Protein 4NGU (pdb70)

Sequence (301 aa):
AAATVKSYNGPPSLEDNAVHAFATTFKELVEKESGGGIVIDLYPNSQLGNEQQREQVTGPINVASFGGETVFPEFATNVPFFESYAAAHEFFDNSSFDKAGKELRSRTGIELLAVVEEGGFIAFTSKKPVRSPADFKGKFRADASQVAYEAFGASGTPIPWTEVYLALKTGVADGQNPPTYIIIGSLYEVQDHLTLANVQYSDQFLLINGELLDSLPDSQRQVIRKAAHEANVKTRQFVESQVDERVKFLASKGTVYTPTAEELAQFKELGSPSYIKWLSGQIDTAWIDHAEDARKANEAV

Foldseek 3Di:
DDAEAEEEEFDCDCQQWLVNLLLVLLQVLLCVQVVNNYGYDYYYHCNQHFLCRVVDLVDFKYWHACLVCPQQVLCLLWFWDLPDPQLNCCLFPPAVLCVSQVVSCVRPQKGWQGWAQTAAQWKKWFQDDDFALCVLADFEEDPPLRQLSVLSRHGYDHDTLSCPLVCLQVVVGGMYTGLSSCVRVVVLVRTAEIEPLSTTGDTITIMGRNVNLVPDDPSSNVSSNVSSVVSRVVSSCVHPVCRVVSVVVSVVSHYYHYHDPVRSVNCNVSRRVSSLVVSVVPDPCVSNVSSVSSVVSSVVD

Organism: Oleidesulfovibrio alaskensis (strain ATCC BAA-1058 / DSM 17464 / G20) (NCBI:txid207559)

CATH classification: 3.40.190.170

Solvent-accessible surface area: 12867 Å² total

Secondary structure (DSSP, 8-state):
----B---SS---TTT-HHHHHHHHHHHHHHHHTTTS--B----TTTT--TTT--------EEE-TT---S----TT------SHHHHHHHHHH----HHHHHHHHHHSEEEEEEEE-SSS--EEESS---SGGGG---EE--HHHH--GGGT--EE---GGGHHHHHHSSS-SB---HHHHHHTTGGGT--EEE----S--EEEEEEEHHHHHHS-HHHHHHHHHHHHHHHHHHHHHHHTTHHHHHHHHHHT--EE---HHHHHHHHHHHHHHHHHHHTTTS-HHHHHH--HHHHHHHH-

B-factor: mean 15.89, std 6.83, range [6.15, 82.81]

Nearest PDB structures (foldseek):
  4ngu-assembly1_A  TM=9.975E-01  e=3.757E-53  Oleidesulfovibrio alaskensis G20
  4n8g-assembly1_A  TM=9.740E-01  e=5.553E-37  Chromohalobacter israelensis DSM 3043
  6wgm-assembly1_A  TM=8.366E-01  e=2.713E-17  uncultured bacterium
  2pfz-assembly1_A  TM=8.476E-01  e=1.066E-16  Bordetella pertussis Tohama I
  4n4u-assembly2_B  TM=7.863E-01  e=4.428E-16  Bordetella bronchiseptica RB50

Structure (mmCIF, N/CA/C/O backbone):
data_4NGU
#
_entry.id   4NGU
#
_cell.length_a   91.607
_cell.length_b   91.607
_cell.length_c   129.027
_cell.angle_alpha   90.000
_cell.angle_beta   90.000
_cell.angle_gamma   90.000
#
_symmetry.space_group_name_H-M   'P 41 21 2'
#
loop_
_entity.id
_entity.type
_entity.pdbx_description
1 polymer 'TRAP dicarboxylate transporter, DctP subunit'
2 non-polymer 'CHLORIDE ION'
3 non-polymer D-ALANINE
4 non-polymer 'SULFATE ION'
5 water water
#
loop_
_atom_site.group_PDB
_atom_site.id
_atom_site.type_symbol
_atom_site.label_atom_id
_atom_site.label_alt_id
_atom_site.label_comp_id
_atom_site.la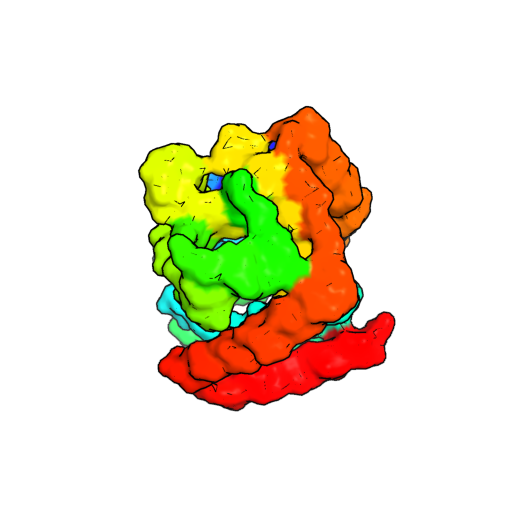bel_asym_id
_atom_site.label_entity_id
_atom_site.label_seq_id
_atom_site.pdbx_PDB_ins_code
_atom_site.Cartn_x
_atom_site.Cartn_y
_atom_site.Cartn_z
_atom_site.occupancy
_atom_site.B_iso_or_equiv
_atom_site.auth_seq_id
_atom_site.auth_comp_id
_atom_site.auth_asym_id
_atom_site.auth_atom_id
_atom_site.pdbx_PDB_model_num
ATOM 9 N N . ALA A 1 3 ? 18.238 80.627 63.629 1.00 27.75 30 ALA A N 1
ATOM 10 C CA . ALA A 1 3 ? 19.409 81.189 62.958 1.00 25.87 30 ALA A CA 1
ATOM 11 C C . ALA A 1 3 ? 19.486 80.803 61.487 1.00 29.15 30 ALA A C 1
ATOM 12 O O . ALA A 1 3 ? 19.186 79.661 61.126 1.00 27.66 30 ALA A O 1
ATOM 14 N N . ALA A 1 4 ? 19.890 81.751 60.642 1.00 26.41 31 ALA A N 1
ATOM 15 C CA . ALA A 1 4 ? 19.958 81.499 59.206 1.00 26.03 31 ALA A CA 1
ATOM 16 C C . ALA A 1 4 ? 21.040 80.471 58.869 1.00 29.22 31 ALA A C 1
ATOM 17 O O . ALA A 1 4 ? 21.999 80.275 59.626 1.00 28.03 31 ALA A O 1
ATOM 19 N N . ALA A 1 5 ? 20.867 79.801 57.737 1.00 29.35 32 ALA A N 1
ATOM 20 C CA . ALA A 1 5 ? 21.892 78.897 57.235 1.00 28.51 32 ALA A CA 1
ATOM 21 C C . ALA A 1 5 ? 23.114 79.697 56.784 1.00 25.92 32 ALA A C 1
ATOM 22 O O . ALA A 1 5 ? 23.004 80.842 56.331 1.00 26.31 32 ALA A O 1
ATOM 32 N N . THR A 1 7 ? 25.639 80.818 54.367 1.00 20.18 34 THR A N 1
ATOM 33 C CA . THR A 1 7 ? 25.912 80.922 52.943 1.00 18.33 34 THR A CA 1
ATOM 34 C C . THR A 1 7 ? 27.355 81.348 52.696 1.00 19.24 34 THR A C 1
ATOM 35 O O . THR A 1 7 ? 27.798 82.401 53.151 1.00 20.07 34 THR A O 1
ATOM 39 N N . VAL A 1 8 ? 28.079 80.529 51.945 1.00 19.51 35 VAL A N 1
ATOM 40 C CA . VAL A 1 8 ? 29.485 80.764 51.691 1.00 15.10 35 VAL A CA 1
ATOM 41 C C . VAL A 1 8 ? 29.762 80.822 50.206 1.00 14.82 35 VAL A C 1
ATOM 42 O O . VAL A 1 8 ? 29.539 79.846 49.503 1.00 14.91 35 VAL A O 1
ATOM 46 N N . LYS A 1 9 ? 30.272 81.958 49.738 1.00 15.38 36 LYS A N 1
ATOM 47 C CA . LYS A 1 9 ? 30.638 82.132 48.334 1.00 15.61 36 LYS A CA 1
ATOM 48 C C . LYS A 1 9 ? 31.893 81.325 47.921 1.00 17.05 36 LYS A C 1
ATOM 49 O O . LYS A 1 9 ? 32.857 81.205 48.689 1.00 15.64 36 LYS A O 1
ATOM 63 N N . SER A 1 11 ? 34.630 80.760 44.637 1.00 14.47 38 SER A N 1
ATOM 64 C CA . SER A 1 11 ? 35.164 81.381 43.434 1.00 11.54 38 SER A CA 1
ATOM 65 C C . SER A 1 11 ? 36.134 80.436 42.749 1.00 10.97 38 SER A C 1
ATOM 66 O O . SER A 1 11 ? 36.933 79.774 43.419 1.00 9.89 38 SER A O 1
ATOM 69 N N . TYR A 1 12 ? 36.083 80.366 41.423 1.00 10.00 39 TYR A N 1
ATOM 70 C CA . TYR A 1 12 ? 37.015 79.512 40.687 1.00 9.58 39 TYR A CA 1
ATOM 71 C C . TYR A 1 12 ? 37.007 79.849 39.200 1.00 10.71 39 TYR A C 1
ATOM 72 O O . TYR A 1 12 ? 36.113 80.543 38.720 1.00 9.54 39 TYR A O 1
ATOM 81 N N . ASN A 1 13 ? 38.006 79.351 38.478 1.00 9.12 40 ASN A N 1
ATOM 82 C CA . ASN A 1 13 ? 38.142 79.670 37.067 1.00 8.88 40 ASN A CA 1
ATOM 83 C C . ASN A 1 13 ? 37.351 78.788 36.092 1.00 9.87 40 ASN A C 1
ATOM 84 O O . ASN A 1 13 ? 37.042 77.630 36.391 1.00 10.24 40 ASN A O 1
ATOM 89 N N . GLY A 1 14 ? 37.008 79.367 34.940 1.00 9.97 41 GLY A N 1
ATOM 90 C CA . GLY A 1 14 ? 36.413 78.636 33.841 1.00 9.93 41 GLY A CA 1
ATOM 91 C C . GLY A 1 14 ? 34.905 78.535 33.882 1.00 10.77 41 GLY A C 1
ATOM 92 O O . GLY A 1 14 ? 34.284 78.812 34.910 1.00 10.26 41 GLY A O 1
ATOM 93 N N . PRO A 1 15 ? 34.309 78.110 32.756 1.00 11.95 42 PRO A N 1
ATOM 94 C CA . PRO A 1 15 ? 32.861 78.028 32.535 1.00 12.00 42 PRO A CA 1
ATOM 95 C C . PRO A 1 15 ? 32.211 76.932 33.365 1.00 12.30 42 PRO A C 1
ATOM 96 O O . PRO A 1 15 ? 32.875 75.948 33.699 1.00 11.05 42 PRO A O 1
ATOM 100 N N . PRO A 1 16 ? 30.922 77.105 33.706 1.00 14.41 43 PRO A N 1
ATOM 101 C CA . PRO A 1 16 ? 30.165 76.074 34.427 1.00 12.75 43 PRO A CA 1
ATOM 102 C C . PRO A 1 16 ? 29.714 74.935 33.507 1.00 15.87 43 PRO A C 1
ATOM 103 O O . PRO A 1 16 ? 28.514 74.786 33.279 1.00 18.26 43 PRO A O 1
ATOM 107 N N . SER A 1 17 ? 30.652 74.164 32.964 1.00 13.67 44 SER A N 1
ATOM 108 C CA . SER A 1 17 ? 30.293 72.979 32.211 1.00 15.36 44 SER A CA 1
ATOM 109 C C . SER A 1 17 ? 30.817 71.759 32.953 1.00 18.25 44 SER A C 1
ATOM 110 O O . SER A 1 17 ? 32.015 71.641 33.223 1.00 15.60 44 SER A O 1
ATOM 113 N N . LEU A 1 18 ? 29.900 70.862 33.304 1.00 20.97 45 LEU A N 1
ATOM 114 C CA . LEU A 1 18 ? 30.239 69.673 34.072 1.00 19.17 45 LEU A CA 1
ATOM 115 C C . LEU A 1 18 ? 31.031 68.709 33.210 1.00 17.88 45 LEU A C 1
ATOM 116 O O . LEU A 1 18 ? 31.636 67.772 33.705 1.00 17.16 45 LEU A O 1
ATOM 121 N N . GLU A 1 19 ? 31.035 68.971 31.912 1.00 19.85 46 GLU A N 1
ATOM 122 C CA . GLU A 1 19 ? 31.609 68.059 30.941 1.00 21.91 46 GLU A CA 1
ATOM 123 C C . GLU A 1 19 ? 33.046 68.441 30.574 1.00 20.47 46 GLU A C 1
ATOM 124 O O . GLU A 1 19 ? 33.799 67.627 30.057 1.00 20.03 46 GLU A O 1
ATOM 130 N N . ASP A 1 20 ? 33.446 69.669 30.868 1.00 18.48 47 ASP A N 1
ATOM 131 C CA . ASP A 1 20 ? 34.762 70.093 30.421 1.00 17.49 47 ASP A CA 1
ATOM 132 C C . ASP A 1 20 ? 35.673 70.733 31.471 1.00 12.41 47 ASP A C 1
ATOM 133 O O . ASP A 1 20 ? 36.892 70.669 31.373 1.00 10.37 47 ASP A O 1
ATOM 138 N N . ASN A 1 21 ? 35.072 71.329 32.485 1.00 12.85 48 ASN A N 1
ATOM 139 C CA . ASN A 1 21 ? 35.839 72.029 33.491 1.00 9.92 48 ASN A CA 1
ATOM 140 C C . ASN A 1 21 ? 35.882 71.179 34.737 1.00 9.14 48 ASN A C 1
ATOM 141 O O . ASN A 1 21 ? 34.895 71.065 35.469 1.00 8.79 48 ASN A O 1
ATOM 146 N N . ALA A 1 22 ? 37.034 70.557 34.952 1.00 8.87 49 ALA A N 1
ATOM 147 C CA . ALA A 1 22 ? 37.272 69.728 36.124 1.00 8.52 49 ALA A CA 1
ATOM 148 C C . ALA A 1 22 ? 37.040 70.483 37.440 1.00 8.16 49 ALA A C 1
ATOM 149 O O . ALA A 1 22 ? 36.569 69.902 38.413 1.00 7.20 49 ALA A O 1
ATOM 151 N N . VAL A 1 23 ? 37.357 71.777 37.464 1.00 8.10 50 VAL A N 1
ATOM 152 C CA . VAL A 1 23 ? 37.127 72.585 38.659 1.00 7.17 50 VAL A CA 1
ATOM 153 C C . VAL A 1 23 ? 35.632 72.822 38.896 1.00 7.88 50 VAL A C 1
ATOM 154 O O . VAL A 1 23 ? 35.167 72.716 40.032 1.00 8.32 50 VAL A O 1
ATOM 158 N N . HIS A 1 24 ? 34.867 73.086 37.841 1.00 6.73 51 HIS A N 1
ATOM 159 C CA . HIS A 1 24 ? 33.405 73.178 37.995 1.00 8.09 51 HIS A CA 1
ATOM 160 C C . HIS A 1 24 ? 32.772 71.858 38.466 1.00 10.07 51 HIS A C 1
ATOM 161 O O . HIS A 1 24 ? 31.837 71.863 39.292 1.00 9.84 51 HIS A O 1
ATOM 168 N N . ALA A 1 25 ? 33.271 70.736 37.945 1.00 8.34 52 ALA A N 1
ATOM 169 C CA . ALA A 1 25 ? 32.847 69.428 38.438 1.00 8.07 52 ALA A CA 1
ATOM 170 C C . ALA A 1 25 ? 33.184 69.276 39.922 1.00 9.56 52 ALA A C 1
ATOM 171 O O . ALA A 1 25 ? 32.374 68.745 40.680 1.00 9.14 52 ALA A O 1
ATOM 173 N N . PHE A 1 26 ? 34.368 69.748 40.341 1.00 8.14 53 PHE A N 1
ATOM 174 C CA . PHE A 1 26 ? 34.753 69.676 41.749 1.00 8.03 53 PHE A CA 1
ATOM 175 C C . PHE A 1 26 ? 33.814 70.512 42.615 1.00 8.83 53 PHE A C 1
ATOM 176 O O . PHE A 1 26 ? 33.301 70.036 43.633 1.00 9.80 53 PHE A O 1
ATOM 184 N N . ALA A 1 27 ? 33.610 71.763 42.219 1.00 8.85 54 ALA A N 1
ATOM 185 C CA . ALA A 1 27 ? 32.751 72.677 42.972 1.00 9.78 54 ALA A CA 1
ATOM 186 C C . ALA A 1 27 ? 31.323 72.133 43.091 1.00 9.80 54 ALA A C 1
ATOM 187 O O . ALA A 1 27 ? 30.727 72.127 44.160 1.00 10.52 54 ALA A O 1
ATOM 189 N N . THR A 1 28 ? 30.786 71.666 41.976 1.00 11.22 55 THR A N 1
ATOM 190 C CA . THR A 1 28 ? 29.441 71.108 41.942 1.00 11.38 55 THR A CA 1
ATOM 191 C C . THR A 1 28 ? 29.277 69.942 42.910 1.00 11.26 55 THR A C 1
ATOM 192 O O . THR A 1 28 ? 28.332 69.898 43.688 1.00 12.38 55 THR A O 1
ATOM 196 N N . THR A 1 29 ? 30.211 69.004 42.871 1.00 11.40 56 THR A N 1
ATOM 197 C CA . THR A 1 29 ? 30.198 67.875 43.801 1.00 11.15 56 THR A CA 1
ATOM 198 C C . THR A 1 29 ? 30.399 68.348 45.246 1.00 12.14 56 THR A C 1
ATOM 199 O O . THR A 1 29 ? 29.733 67.872 46.174 1.00 12.05 56 THR A O 1
ATOM 203 N N . PHE A 1 30 ? 31.326 69.286 45.429 1.00 9.43 57 PHE A N 1
ATOM 204 C CA . PHE A 1 30 ? 31.615 69.810 46.750 1.00 10.37 57 PHE A CA 1
ATOM 205 C C . PHE A 1 30 ? 30.388 70.515 47.340 1.00 10.90 57 PHE A C 1
ATOM 206 O O . PHE A 1 30 ? 30.062 70.316 48.507 1.00 10.85 57 PHE A O 1
ATOM 214 N N . LYS A 1 31 ? 29.718 71.331 46.530 1.00 10.53 58 LYS A N 1
ATOM 215 C CA . LYS A 1 31 ? 28.503 72.013 46.956 1.00 12.79 58 LYS A CA 1
ATOM 216 C C . LYS A 1 31 ? 27.456 70.998 47.408 1.00 14.53 58 LYS A C 1
ATOM 217 O O . LYS A 1 31 ? 26.863 71.136 48.476 1.00 15.03 58 LYS A O 1
ATOM 223 N N . GLU A 1 32 ? 27.253 69.959 46.605 1.00 13.43 59 GLU A N 1
ATOM 224 C CA . GLU A 1 32 ? 26.217 68.977 46.890 1.00 12.24 59 GLU A CA 1
ATOM 225 C C . GLU A 1 32 ? 26.529 68.219 48.184 1.00 14.42 59 GLU A C 1
ATOM 226 O O . GLU A 1 32 ? 25.649 68.020 49.024 1.00 15.81 59 GLU A O 1
ATOM 232 N N . LEU A 1 33 ? 27.784 67.818 48.361 1.00 13.30 60 LEU A N 1
ATOM 233 C CA . LEU A 1 33 ? 28.167 67.055 49.549 1.00 13.44 60 LEU A CA 1
ATOM 234 C C . LEU A 1 33 ? 28.094 67.883 50.824 1.00 13.48 60 LEU A C 1
ATOM 235 O O . LEU A 1 33 ? 27.659 67.384 51.855 1.00 15.03 60 LEU A O 1
ATOM 240 N N . VAL A 1 34 ? 28.555 69.129 50.760 1.00 11.50 61 VAL A N 1
ATOM 241 C CA . VAL A 1 34 ? 28.534 70.011 51.917 1.00 13.01 61 VAL A CA 1
ATOM 242 C C . VAL A 1 34 ? 27.084 70.266 52.335 1.00 15.23 61 VAL A C 1
ATOM 243 O O . VAL A 1 34 ? 26.756 70.236 53.517 1.00 15.76 61 VAL A O 1
ATOM 247 N N . GLU A 1 35 ? 26.214 70.500 51.361 1.00 13.67 62 GLU A N 1
ATOM 248 C CA . GLU A 1 35 ? 24.820 70.773 51.669 1.00 15.34 62 GLU A CA 1
ATOM 249 C C . GLU A 1 35 ? 24.097 69.521 52.178 1.00 15.17 62 GLU A C 1
ATOM 250 O O . GLU A 1 35 ? 23.382 69.567 53.180 1.00 13.85 62 GLU A O 1
ATOM 256 N N . LYS A 1 36 ? 24.329 68.391 51.525 1.00 15.03 63 LYS A N 1
ATOM 257 C CA . LYS A 1 36 ? 23.749 67.143 51.993 1.00 15.91 63 LYS A CA 1
ATOM 258 C C . LYS A 1 36 ? 24.272 66.774 53.385 1.00 17.07 63 LYS A C 1
ATOM 259 O O . LYS A 1 36 ? 23.491 66.469 54.286 1.00 17.92 63 LYS A O 1
ATOM 265 N N . GLU A 1 37 ? 25.588 66.811 53.572 1.00 14.65 64 GLU A N 1
ATOM 266 C CA . GLU A 1 37 ? 26.166 66.388 54.848 1.00 15.42 64 GLU A CA 1
ATOM 267 C C . GLU A 1 37 ? 25.879 67.340 56.023 1.00 14.26 64 GLU A C 1
ATOM 268 O O . GLU A 1 37 ? 25.766 66.906 57.165 1.00 13.82 64 GLU A O 1
ATOM 274 N N . SER A 1 38 ? 25.753 68.631 55.742 1.00 15.21 65 SER A N 1
ATOM 275 C CA . SER A 1 38 ? 25.465 69.608 56.791 1.00 16.65 65 SER A CA 1
ATOM 276 C C . SER A 1 38 ? 23.964 69.797 56.987 1.00 17.61 65 SER A C 1
ATOM 277 O O . SER A 1 38 ? 23.535 70.646 57.776 1.00 16.51 65 SER A O 1
ATOM 280 N N . GLY A 1 39 ? 23.178 69.018 56.248 1.00 17.21 66 GLY A N 1
ATOM 281 C CA . GLY A 1 39 ? 21.732 69.041 56.370 1.00 17.37 66 GLY A CA 1
ATOM 282 C C . GLY A 1 39 ? 21.124 70.395 56.089 1.00 15.64 66 GLY A C 1
ATOM 283 O O . GLY A 1 39 ? 20.113 70.753 56.673 1.00 20.53 66 GLY A O 1
ATOM 284 N N . GLY A 1 40 ? 21.750 71.153 55.200 1.00 16.97 67 GLY A N 1
ATOM 285 C CA . GLY A 1 40 ? 21.256 72.461 54.807 1.00 16.40 67 GLY A CA 1
ATOM 286 C C . GLY A 1 40 ? 21.851 73.606 55.598 1.00 19.01 67 GLY A C 1
ATOM 287 O O . GLY A 1 40 ? 21.631 74.776 55.268 1.00 19.88 67 GLY A O 1
ATOM 288 N N . GLY A 1 41 ? 22.594 73.268 56.650 1.00 17.06 68 GLY A N 1
ATOM 289 C CA . GLY A 1 41 ? 23.223 74.257 57.505 1.00 18.48 68 GLY A CA 1
ATOM 290 C C . GLY A 1 41 ? 24.266 75.098 56.789 1.00 19.98 68 GLY A C 1
ATOM 291 O O . GLY A 1 41 ? 24.488 76.257 57.149 1.00 21.60 68 GLY A O 1
ATOM 292 N N . ILE A 1 42 ? 24.920 74.519 55.785 1.00 17.67 69 ILE A N 1
ATOM 293 C CA . ILE A 1 42 ? 25.853 75.289 54.968 1.00 20.31 69 ILE A CA 1
ATOM 294 C C . ILE A 1 42 ? 25.402 75.319 53.514 1.00 19.42 69 ILE A C 1
ATOM 295 O O . ILE A 1 42 ? 25.066 74.284 52.950 1.00 19.71 69 ILE A O 1
ATOM 300 N N . VAL A 1 43 ? 25.385 76.510 52.921 1.00 17.62 70 VAL A N 1
ATOM 301 C CA . VAL A 1 43 ? 25.013 76.672 51.528 1.00 17.91 70 VAL A CA 1
ATOM 302 C C . VAL A 1 43 ? 26.189 77.272 50.747 1.00 19.86 70 VAL A C 1
ATOM 303 O O . VAL A 1 43 ? 26.742 78.306 51.143 1.00 19.05 70 VAL A O 1
ATOM 307 N N . ILE A 1 44 ? 26.568 76.621 49.643 1.00 19.38 71 ILE A N 1
ATOM 308 C CA . ILE A 1 44 ? 27.701 77.061 48.821 1.00 17.60 71 ILE A CA 1
ATOM 309 C C . ILE A 1 44 ? 27.198 77.682 47.527 1.00 17.89 71 ILE A C 1
ATOM 310 O O . ILE A 1 44 ? 26.637 76.981 46.682 1.00 21.31 71 ILE A O 1
ATOM 315 N N . ASP A 1 45 ? 27.387 78.989 47.368 1.00 14.86 72 ASP A N 1
ATOM 316 C CA . ASP A 1 45 ? 27.058 79.656 46.109 1.00 18.46 72 ASP A CA 1
ATOM 317 C C . ASP A 1 45 ? 28.273 79.684 45.183 1.00 17.61 72 ASP A C 1
ATOM 318 O O . ASP A 1 45 ? 29.366 80.061 45.603 1.00 15.13 72 ASP A O 1
ATOM 323 N N . LEU A 1 46 ? 28.071 79.322 43.921 1.00 15.90 73 LEU A N 1
ATOM 324 C CA . LEU A 1 46 ? 29.184 79.088 43.013 1.00 13.75 73 LEU A CA 1
ATOM 325 C C . LEU A 1 46 ? 29.440 80.285 42.128 1.00 13.73 73 LEU A C 1
ATOM 326 O O . LEU A 1 46 ? 28.515 80.835 41.552 1.00 13.41 73 LEU A O 1
ATOM 331 N N . TYR A 1 47 ? 30.708 80.669 42.003 1.00 14.20 74 TYR A N 1
ATOM 332 C CA . TYR A 1 47 ? 31.083 81.814 41.176 1.00 15.02 74 TYR A CA 1
ATOM 333 C C . TYR A 1 47 ? 32.134 81.452 40.138 1.00 13.11 74 TYR A C 1
ATOM 334 O O . TYR A 1 47 ? 33.305 81.767 40.311 1.00 13.38 74 TYR A O 1
ATOM 343 N N . PRO A 1 48 ? 31.700 80.808 39.045 1.00 11.67 75 PRO A N 1
ATOM 344 C CA . PRO A 1 48 ? 32.582 80.343 37.972 1.00 10.93 75 PRO A CA 1
ATOM 345 C C . PRO A 1 48 ? 33.215 81.492 37.205 1.00 11.23 75 PRO A C 1
ATOM 346 O O . PRO A 1 48 ? 32.953 82.646 37.510 1.00 13.65 75 PRO A O 1
ATOM 350 N N . ASN A 1 49 ? 34.063 81.166 36.239 1.00 11.65 76 ASN A N 1
ATOM 351 C CA . ASN A 1 49 ? 34.642 82.145 35.311 1.00 13.26 76 ASN A CA 1
ATOM 352 C C . ASN A 1 49 ? 35.575 83.233 35.864 1.00 12.94 76 ASN A C 1
ATOM 353 O O . ASN A 1 49 ? 35.803 84.230 35.190 1.00 15.17 76 ASN A O 1
ATOM 358 N N . SER A 1 50 ? 36.126 83.044 37.061 1.00 13.08 77 SER A N 1
ATOM 359 C CA . SER A 1 50 ? 36.962 84.076 37.706 1.00 13.93 77 SER A CA 1
ATOM 360 C C . SER A 1 50 ? 36.191 85.394 37.781 1.00 18.07 77 SER A C 1
ATOM 361 O O . SER A 1 50 ? 36.754 86.493 37.711 1.00 18.62 77 SER A O 1
ATOM 364 N N . GLN A 1 51 ? 34.879 85.229 37.903 1.00 17.48 78 GLN A N 1
ATOM 365 C CA . GLN A 1 51 ? 33.878 86.278 37.985 1.00 15.75 78 GLN A CA 1
ATOM 366 C C . GLN A 1 51 ? 34.224 87.405 38.940 1.00 16.76 78 GLN A C 1
ATOM 367 O O . GLN A 1 51 ? 34.015 88.565 38.633 1.00 16.88 78 GLN A O 1
ATOM 373 N N . LEU A 1 52 ? 34.715 87.034 40.119 1.00 18.51 79 LEU A N 1
ATOM 374 C CA . LEU A 1 52 ? 34.957 87.958 41.216 1.00 13.49 79 LEU A CA 1
ATOM 375 C C . LEU A 1 52 ? 36.375 88.534 41.177 1.00 14.76 79 LEU A C 1
ATOM 376 O O . LEU A 1 52 ? 36.751 89.309 42.042 1.00 15.07 79 LEU A O 1
ATOM 381 N N . GLY A 1 53 ? 37.168 88.155 40.177 1.00 15.84 80 GLY A N 1
ATOM 382 C CA . GLY A 1 53 ? 38.496 88.729 40.019 1.00 15.70 80 GLY A CA 1
ATOM 383 C C . GLY A 1 53 ? 39.594 87.826 39.474 1.00 15.48 80 GLY A C 1
ATOM 384 O O . GLY A 1 53 ? 39.441 86.606 39.418 1.00 15.77 80 GLY A O 1
ATOM 385 N N . ASN A 1 54 ? 40.712 88.431 39.075 1.00 14.07 81 ASN A N 1
ATOM 386 C CA . ASN A 1 54 ? 41.892 87.670 38.692 1.00 14.07 81 ASN A CA 1
ATOM 387 C C . ASN A 1 54 ? 42.507 86.933 39.894 1.00 13.73 81 ASN A C 1
ATOM 388 O O . ASN A 1 54 ? 42.066 87.126 41.027 1.00 14.77 81 ASN A O 1
ATOM 393 N N . GLU A 1 55 ? 43.513 86.098 39.648 1.00 12.73 82 GLU A N 1
ATOM 394 C CA . GLU A 1 55 ? 44.133 85.296 40.713 1.00 14.77 82 GLU A CA 1
ATOM 395 C C . GLU A 1 55 ? 44.543 86.074 41.974 1.00 15.17 82 GLU A C 1
ATOM 396 O O . GLU A 1 55 ? 44.163 85.702 43.087 1.00 16.68 82 GLU A O 1
ATOM 402 N N . GLN A 1 56 ? 45.301 87.152 41.809 1.00 14.61 83 GLN A N 1
ATOM 403 C CA . GLN A 1 56 ? 45.736 87.939 42.963 1.00 17.75 83 GLN A CA 1
ATOM 404 C C . GLN A 1 56 ? 44.565 88.563 43.743 1.00 17.85 83 GLN A C 1
ATOM 405 O O . GLN A 1 56 ? 44.578 88.611 44.987 1.00 15.61 83 GLN A O 1
ATOM 411 N N . GLN A 1 57 ? 43.556 89.028 43.006 1.00 16.19 84 GLN A N 1
ATOM 412 C CA . GLN A 1 57 ? 42.363 89.621 43.605 1.00 15.82 84 GLN A CA 1
ATOM 413 C C . GLN A 1 57 ? 41.605 88.642 44.480 1.00 15.96 84 GLN A C 1
ATOM 414 O O . GLN A 1 57 ? 41.267 88.955 45.622 1.00 15.54 84 GLN A O 1
ATOM 420 N N . ARG A 1 58 ? 41.348 87.449 43.949 1.00 16.18 85 ARG A N 1
ATOM 421 C CA . ARG A 1 58 ? 40.625 86.434 44.712 1.00 16.13 85 ARG A CA 1
ATOM 422 C C . ARG A 1 58 ? 41.405 85.976 45.930 1.00 13.73 85 ARG A C 1
ATOM 423 O O . ARG A 1 58 ? 40.818 85.602 46.939 1.00 15.74 85 ARG A O 1
ATOM 439 N N . GLU A 1 60 ? 43.384 88.010 47.736 1.00 15.45 87 GLU A N 1
ATOM 440 C CA . GLU A 1 60 ? 43.030 89.071 48.672 1.00 18.70 87 GLU A CA 1
ATOM 441 C C . GLU A 1 60 ? 41.676 88.806 49.321 1.00 17.33 87 GLU A C 1
ATOM 442 O O . GLU A 1 60 ? 41.539 88.860 50.540 1.00 19.89 87 GLU A O 1
ATOM 448 N N . GLN A 1 61 ? 40.682 88.504 48.501 1.00 15.72 88 GLN A N 1
ATOM 449 C CA . GLN A 1 61 ? 39.337 88.309 49.006 1.00 16.60 88 GLN A CA 1
ATOM 450 C C . GLN A 1 61 ? 39.269 87.165 49.983 1.00 16.13 88 GLN A C 1
ATOM 451 O O . GLN A 1 61 ? 38.644 87.284 51.033 1.00 19.38 88 GLN A O 1
ATOM 457 N N . VAL A 1 62 ? 39.924 86.059 49.670 1.00 14.42 89 VAL A N 1
ATOM 458 C CA . VAL A 1 62 ? 39.786 84.906 50.552 1.00 17.19 89 VAL A CA 1
ATOM 459 C C . VAL A 1 62 ? 40.509 85.127 51.884 1.00 15.53 89 VAL A C 1
ATOM 460 O O . VAL A 1 62 ? 40.161 84.527 52.895 1.00 15.78 89 VAL A O 1
ATOM 472 N N . THR A 1 64 ? 40.554 88.133 53.465 1.00 18.00 91 THR A N 1
ATOM 473 C CA . THR A 1 64 ? 39.944 89.203 54.249 1.00 20.94 91 THR A CA 1
ATOM 474 C C . THR A 1 64 ? 38.500 88.905 54.600 1.00 23.08 91 THR A C 1
ATOM 475 O O . THR A 1 64 ? 37.957 89.485 55.538 1.00 27.49 91 THR A O 1
ATOM 479 N N . GLY A 1 65 ? 37.882 87.987 53.865 1.00 20.98 92 GLY A N 1
ATOM 480 C CA . GLY A 1 65 ? 36.459 87.756 54.017 1.00 21.21 92 GLY A CA 1
ATOM 481 C C . GLY A 1 65 ? 36.082 86.292 54.068 1.00 24.07 92 GLY A C 1
ATOM 482 O O . GLY A 1 65 ? 36.805 85.438 53.562 1.00 21.04 92 GLY A O 1
ATOM 483 N N . PRO A 1 66 ? 34.918 85.996 54.663 1.00 26.05 93 PRO A N 1
ATOM 484 C CA . PRO A 1 66 ? 34.465 84.613 54.848 1.00 19.76 93 PRO A CA 1
ATOM 485 C C . PRO A 1 66 ? 34.072 83.939 53.526 1.00 20.95 93 PRO A C 1
ATOM 486 O O . PRO A 1 66 ? 32.901 83.941 53.160 1.00 22.12 93 PRO A O 1
ATOM 498 N N . ILE A 1 68 ? 35.353 80.897 50.041 1.00 17.53 95 ILE A N 1
ATOM 499 C CA . ILE A 1 68 ? 36.164 79.848 49.446 1.00 11.81 95 ILE A CA 1
ATOM 500 C C . ILE A 1 68 ? 36.683 80.304 48.079 1.00 11.07 95 ILE A C 1
ATOM 501 O O . ILE A 1 68 ? 35.979 80.979 47.331 1.00 12.92 95 ILE A O 1
ATOM 506 N N . ASN A 1 69 ? 37.921 79.943 47.770 1.00 9.46 96 ASN A N 1
ATOM 507 C CA . ASN A 1 69 ? 38.553 80.290 46.501 1.00 9.21 96 ASN A CA 1
ATOM 508 C C . ASN A 1 69 ? 39.326 79.082 45.964 1.00 8.64 96 ASN A C 1
ATOM 509 O O . ASN A 1 69 ? 40.039 78.433 46.716 1.00 8.71 96 ASN A O 1
ATOM 514 N N . VAL A 1 70 ? 39.165 78.748 44.686 1.00 8.51 97 VAL A N 1
ATOM 515 C CA . VAL A 1 70 ? 40.051 77.772 44.070 1.00 8.02 97 VAL A CA 1
ATOM 516 C C . VAL A 1 70 ? 41.125 78.539 43.316 1.00 10.03 97 VAL A C 1
ATOM 517 O O . VAL A 1 70 ? 40.857 79.155 42.288 1.00 11.37 97 VAL A O 1
ATOM 521 N N . ALA A 1 71 ? 42.342 78.497 43.842 1.00 8.45 98 ALA A N 1
ATOM 522 C CA . ALA A 1 71 ? 43.425 79.318 43.331 1.00 9.51 98 ALA A CA 1
ATOM 523 C C . ALA A 1 71 ? 44.368 78.494 42.480 1.00 7.94 98 ALA A C 1
ATOM 524 O O . ALA A 1 71 ? 44.592 77.327 42.767 1.00 8.27 98 ALA A O 1
ATOM 526 N N . SER A 1 72 ? 44.914 79.111 41.438 1.00 7.42 99 SER A N 1
ATOM 527 C CA . SER A 1 72 ? 46.027 78.544 40.700 1.00 8.97 99 SER A CA 1
ATOM 528 C C . SER A 1 72 ? 47.377 79.030 41.289 1.00 9.64 99 SER A C 1
ATOM 529 O O . SER A 1 72 ? 47.407 79.819 42.233 1.00 10.08 99 SER A O 1
ATOM 532 N N . PHE A 1 73 ? 48.485 78.542 40.747 1.00 7.94 100 PHE A N 1
ATOM 533 C CA . PHE A 1 73 ? 49.804 79.014 41.168 1.00 10.05 100 PHE A CA 1
ATOM 534 C C . PHE A 1 73 ? 49.975 80.518 40.957 1.00 10.82 100 PHE A C 1
ATOM 535 O O . PHE A 1 73 ? 50.733 81.171 41.675 1.00 10.14 100 PHE A O 1
ATOM 543 N N . GLY A 1 74 ? 49.233 81.071 39.999 1.00 11.88 101 GLY A N 1
ATOM 544 C CA . GLY A 1 74 ? 49.212 82.502 39.777 1.00 9.49 101 GLY A CA 1
ATOM 545 C C . GLY A 1 74 ? 48.735 83.247 41.006 1.00 12.35 101 GLY A C 1
ATOM 546 O O . GLY A 1 74 ? 49.124 84.393 41.238 1.00 13.27 101 GLY A O 1
ATOM 547 N N . GLY A 1 75 ? 47.889 82.595 41.804 1.00 12.18 102 GLY A N 1
ATOM 548 C CA . GLY A 1 75 ? 47.369 83.206 43.010 1.00 10.91 102 GLY A CA 1
ATOM 549 C C . GLY A 1 75 ? 48.193 82.803 44.208 1.00 12.77 102 GLY A C 1
ATOM 550 O O . GLY A 1 75 ? 48.482 83.623 45.089 1.00 11.50 102 GLY A O 1
ATOM 559 N N . GLU A 1 77 ? 51.372 81.952 44.348 1.00 12.50 104 GLU A N 1
ATOM 560 C CA . GLU A 1 77 ? 52.715 82.514 44.376 1.00 12.74 104 GLU A CA 1
ATOM 561 C C . GLU A 1 77 ? 52.766 83.847 45.116 1.00 13.41 104 GLU A C 1
ATOM 562 O O . GLU A 1 77 ? 53.835 84.273 45.538 1.00 15.14 104 GLU A O 1
ATOM 568 N N . THR A 1 78 ? 51.626 84.512 45.275 1.00 12.55 105 THR A N 1
ATOM 569 C CA . THR A 1 78 ? 51.634 85.863 45.850 1.00 14.50 105 THR A CA 1
ATOM 570 C C . THR A 1 78 ? 51.901 85.876 47.358 1.00 15.37 105 THR A C 1
ATOM 571 O O . THR A 1 78 ? 52.496 86.828 47.872 1.00 16.33 105 THR A O 1
ATOM 575 N N . VAL A 1 79 ? 51.478 84.817 48.055 1.00 12.24 106 VAL A N 1
ATOM 576 C CA . VAL A 1 79 ? 51.651 84.730 49.499 1.00 11.67 106 VAL A CA 1
ATOM 577 C C . VAL A 1 79 ? 52.389 83.470 49.959 1.00 11.42 106 VAL A C 1
ATOM 578 O O . VAL A 1 79 ? 52.735 83.349 51.130 1.00 10.63 106 VAL A O 1
ATOM 582 N N . PHE A 1 80 ? 52.606 82.524 49.052 1.00 11.05 107 PHE A N 1
ATOM 583 C CA . PHE A 1 80 ? 53.171 81.233 49.438 1.00 10.86 107 PHE A CA 1
ATOM 584 C C . PHE A 1 80 ? 53.945 80.575 48.285 1.00 10.28 107 PHE A C 1
ATOM 585 O O . PHE A 1 80 ? 53.544 79.530 47.770 1.00 9.60 107 PHE A O 1
ATOM 593 N N . PRO A 1 81 ? 55.081 81.172 47.896 1.00 9.43 108 PRO A N 1
ATOM 594 C CA . PRO A 1 81 ? 55.853 80.567 46.802 1.00 9.03 108 PRO A CA 1
ATOM 595 C C . PRO A 1 81 ? 56.511 79.243 47.200 1.00 7.85 108 PRO A C 1
ATOM 596 O O . PRO A 1 81 ? 57.044 78.563 46.351 1.00 8.55 108 PRO A O 1
ATOM 600 N N . GLU A 1 82 ? 56.454 78.882 48.475 1.00 8.95 109 GLU A N 1
ATOM 601 C CA . GLU A 1 82 ? 56.992 77.611 48.948 1.00 9.94 109 GLU A CA 1
ATOM 602 C C . GLU A 1 82 ? 56.285 76.439 48.289 1.00 9.86 109 GLU A C 1
ATOM 603 O O . GLU A 1 82 ? 56.867 75.358 48.132 1.00 9.06 109 GLU A O 1
ATOM 617 N N . PHE A 1 84 ? 55.642 76.110 45.329 1.00 7.97 111 PHE A N 1
ATOM 618 C CA . PHE A 1 84 ? 56.393 75.785 44.119 1.00 7.85 111 PHE A CA 1
ATOM 619 C C . PHE A 1 84 ? 57.309 74.565 44.295 1.00 8.34 111 PHE A C 1
ATOM 620 O O . PHE A 1 84 ? 57.621 73.867 43.331 1.00 9.48 111 PHE A O 1
ATOM 628 N N . ALA A 1 85 ? 57.745 74.300 45.521 1.00 8.68 112 ALA A N 1
ATOM 629 C CA . ALA A 1 85 ? 58.556 73.112 45.784 1.00 9.77 112 ALA A CA 1
ATOM 630 C C . ALA A 1 85 ? 57.856 71.799 45.381 1.00 9.78 112 ALA A C 1
ATOM 631 O O . ALA A 1 85 ? 58.522 70.789 45.149 1.00 8.17 112 ALA A O 1
ATOM 633 N N . THR A 1 86 ? 56.523 71.816 45.304 1.00 8.65 113 THR A N 1
ATOM 634 C CA . THR A 1 86 ? 55.742 70.621 44.950 1.00 8.24 113 THR A CA 1
ATOM 635 C C . THR A 1 86 ? 55.533 70.482 43.445 1.00 8.47 113 THR A C 1
ATOM 636 O O . THR A 1 86 ? 54.838 69.581 42.990 1.00 9.28 113 THR A O 1
ATOM 640 N N . ASN A 1 87 ? 56.163 71.363 42.683 1.00 8.24 114 ASN A N 1
ATOM 641 C CA . ASN A 1 87 ? 55.796 71.606 41.298 1.00 9.08 114 ASN A CA 1
ATOM 642 C C . ASN A 1 87 ? 57.015 71.474 40.376 1.00 10.80 114 ASN A C 1
ATOM 643 O O . ASN A 1 87 ? 57.016 71.980 39.246 1.00 9.26 114 ASN A O 1
ATOM 648 N N . VAL A 1 88 ? 58.061 70.814 40.875 1.00 9.26 115 VAL A N 1
ATOM 649 C CA . VAL A 1 88 ? 59.259 70.572 40.076 1.00 9.93 115 VAL A CA 1
ATOM 650 C C . VAL A 1 88 ? 58.912 69.659 38.905 1.00 11.68 115 VAL A C 1
ATOM 651 O O . VAL A 1 88 ? 58.239 68.636 39.089 1.00 10.98 115 VAL A O 1
ATOM 655 N N . PRO A 1 89 ? 59.349 70.036 37.696 1.00 9.58 116 PRO A N 1
ATOM 656 C CA . PRO A 1 89 ? 59.156 69.204 36.508 1.00 11.33 116 PRO A CA 1
ATOM 657 C C . PRO A 1 89 ? 59.539 67.760 36.768 1.00 11.98 116 PRO A C 1
ATOM 658 O O . PRO A 1 89 ? 60.608 67.534 37.333 1.00 11.84 116 PRO A O 1
ATOM 662 N N . PHE A 1 90 ? 58.654 66.822 36.409 1.00 11.27 117 PHE A N 1
ATOM 663 C CA . PHE A 1 90 ? 58.916 65.379 36.512 1.00 11.45 117 PHE A CA 1
ATOM 664 C C . PHE A 1 90 ? 59.033 64.810 37.918 1.00 10.12 117 PHE A C 1
ATOM 665 O O . PHE A 1 90 ? 59.466 63.682 38.109 1.00 11.26 117 PHE A O 1
ATOM 681 N N . PHE A 1 92 ? 56.637 63.720 39.921 1.00 11.44 119 PHE A N 1
ATOM 682 C CA . PHE A 1 92 ? 55.810 62.527 40.140 1.00 11.30 119 PHE A CA 1
ATOM 683 C C . PHE A 1 92 ? 55.706 61.647 38.912 1.00 11.84 119 PHE A C 1
ATOM 684 O O . PHE A 1 92 ? 55.479 62.125 37.798 1.00 15.20 119 PHE A O 1
ATOM 692 N N . GLU A 1 93 ? 55.876 60.353 39.131 1.00 13.00 120 GLU A N 1
ATOM 693 C CA . GLU A 1 93 ? 55.924 59.366 38.060 1.00 14.15 120 GLU A CA 1
ATOM 694 C C . GLU A 1 93 ? 54.525 58.873 37.678 1.00 13.56 120 GLU A C 1
ATOM 695 O O . GLU A 1 93 ? 54.373 58.105 36.734 1.00 14.56 120 GLU A O 1
ATOM 701 N N . SER A 1 94 ? 53.505 59.311 38.411 1.00 13.05 121 SER A N 1
ATOM 702 C CA . SER A 1 94 ? 52.152 58.799 38.200 1.00 13.91 121 SER A CA 1
ATOM 703 C C . SER A 1 94 ? 51.135 59.598 38.979 1.00 11.39 121 SER A C 1
ATOM 704 O O . SER A 1 94 ? 51.489 60.300 39.920 1.00 10.77 121 SER A O 1
ATOM 707 N N . TYR A 1 95 ? 49.866 59.462 38.598 1.00 11.70 122 TYR A N 1
ATOM 708 C CA . TYR A 1 95 ? 48.778 60.089 39.341 1.00 11.24 122 TYR A CA 1
ATOM 709 C C . TYR A 1 95 ? 48.715 59.564 40.770 1.00 10.35 122 TYR A C 1
ATOM 710 O O . TYR A 1 95 ? 48.417 60.304 41.700 1.00 10.02 122 TYR A O 1
ATOM 719 N N . ALA A 1 96 ? 49.004 58.283 40.943 1.00 11.64 123 ALA A N 1
ATOM 720 C CA . ALA A 1 96 ? 49.007 57.695 42.278 1.00 11.62 123 ALA A CA 1
ATOM 721 C C . ALA A 1 96 ? 50.099 58.291 43.179 1.00 11.08 123 ALA A C 1
ATOM 722 O O . ALA A 1 96 ? 49.859 58.553 44.357 1.00 10.57 123 ALA A O 1
ATOM 724 N N . ALA A 1 97 ? 51.291 58.509 42.628 1.00 12.44 124 ALA A N 1
ATOM 725 C CA . ALA A 1 97 ? 52.374 59.104 43.410 1.00 11.60 124 ALA A CA 1
ATOM 726 C C . ALA A 1 97 ? 51.984 60.500 43.900 1.00 9.99 124 ALA A C 1
ATOM 727 O O . ALA A 1 97 ? 52.105 60.811 45.083 1.00 9.82 124 ALA A O 1
ATOM 729 N N . ALA A 1 98 ? 51.493 61.325 42.989 1.00 9.11 125 ALA A N 1
ATOM 730 C CA . ALA A 1 98 ? 51.048 62.660 43.353 1.00 9.81 125 ALA A CA 1
ATOM 731 C C . ALA A 1 98 ? 49.915 62.660 44.382 1.00 10.40 125 ALA A C 1
ATOM 732 O O . ALA A 1 98 ? 49.906 63.493 45.305 1.00 10.23 125 ALA A O 1
ATOM 734 N N . HIS A 1 99 ? 48.969 61.735 44.248 1.00 10.37 126 HIS A N 1
ATOM 735 C CA . HIS A 1 99 ? 47.882 61.662 45.228 1.00 11.00 126 HIS A CA 1
ATOM 736 C C . HIS A 1 99 ? 48.485 61.361 46.582 1.00 11.53 126 HIS A C 1
ATOM 737 O O . HIS A 1 99 ? 48.127 61.968 47.573 1.00 12.28 126 HIS A O 1
ATOM 744 N N . GLU A 1 100 ? 49.423 60.423 46.601 1.00 12.21 127 GLU A N 1
ATOM 745 C CA . GLU A 1 100 ? 50.069 59.991 47.833 1.00 14.06 127 GLU A CA 1
ATOM 746 C C . GLU A 1 100 ? 50.824 61.137 48.510 1.00 14.23 127 GLU A C 1
ATOM 747 O O . GLU A 1 100 ? 50.747 61.314 49.725 1.00 15.52 127 GLU A O 1
ATOM 753 N N . PHE A 1 101 ? 51.552 61.911 47.712 1.00 10.40 128 PHE A N 1
ATOM 754 C CA . PHE A 1 101 ? 52.246 63.084 48.201 1.00 9.30 128 PHE A CA 1
ATOM 755 C C . PHE A 1 101 ? 51.276 64.154 48.710 1.00 11.13 128 PHE A C 1
ATOM 756 O O . PHE A 1 101 ? 51.432 64.654 49.827 1.00 11.07 128 PHE A O 1
ATOM 764 N N . PHE A 1 102 ? 50.271 64.500 47.905 1.00 10.86 129 PHE A N 1
ATOM 765 C CA . PHE A 1 102 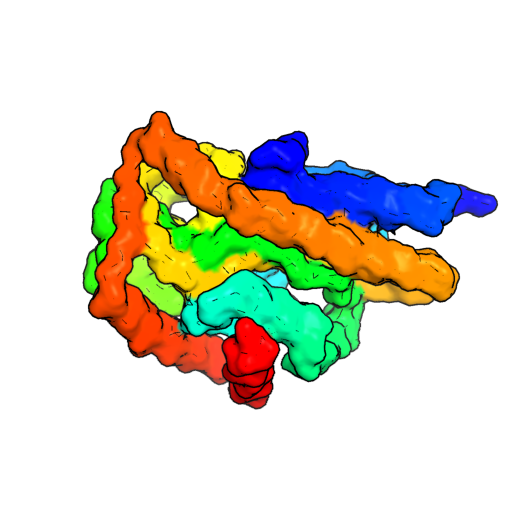? 49.396 65.631 48.245 1.00 11.68 129 PHE A CA 1
ATOM 766 C C . PHE A 1 102 ? 48.414 65.336 49.363 1.00 12.46 129 PHE A C 1
ATOM 767 O O . PHE A 1 102 ? 47.941 66.253 50.037 1.00 11.61 129 PHE A O 1
ATOM 775 N N . ASP A 1 103 ? 48.135 64.052 49.572 1.00 12.69 130 ASP A N 1
ATOM 776 C CA . ASP A 1 103 ? 47.233 63.628 50.638 1.00 16.31 130 ASP A CA 1
ATOM 777 C C . ASP A 1 103 ? 47.977 63.299 51.953 1.00 18.92 130 ASP A C 1
ATOM 778 O O . ASP A 1 103 ? 47.485 63.603 53.043 1.00 18.59 130 ASP A O 1
ATOM 783 N N . ASN A 1 104 ? 49.156 62.679 51.859 1.00 15.47 131 ASN A N 1
ATOM 784 C CA . ASN A 1 104 ? 49.751 62.083 53.054 1.00 17.42 131 ASN A CA 1
ATOM 785 C C . ASN A 1 104 ? 51.101 62.617 53.527 1.00 15.45 131 ASN A C 1
ATOM 786 O O . ASN A 1 104 ? 51.434 62.490 54.690 1.00 19.90 131 ASN A O 1
ATOM 791 N N . SER A 1 105 ? 51.865 63.234 52.637 1.00 14.77 132 SER A N 1
ATOM 792 C CA . SER A 1 105 ? 53.222 63.641 52.965 1.00 13.58 132 SER A CA 1
ATOM 793 C C . SER A 1 105 ? 53.299 64.637 54.122 1.00 14.30 132 SER A C 1
ATOM 794 O O . SER A 1 105 ? 52.405 65.449 54.324 1.00 16.29 132 SER A O 1
ATOM 797 N N . SER A 1 106 ? 54.391 64.578 54.872 1.00 15.44 133 SER A N 1
ATOM 798 C CA . SER A 1 106 ? 54.612 65.516 55.956 1.00 14.79 133 SER A CA 1
ATOM 799 C C . SER A 1 106 ? 54.937 66.919 55.422 1.00 14.88 133 SER A C 1
ATOM 800 O O . SER A 1 106 ? 54.777 67.918 56.143 1.00 14.72 133 SER A O 1
ATOM 803 N N . PHE A 1 107 ? 55.382 66.999 54.167 1.00 12.74 134 PHE A N 1
ATOM 804 C CA . PHE A 1 107 ? 55.555 68.293 53.526 1.00 11.65 134 PHE A CA 1
ATOM 805 C C . PHE A 1 107 ? 54.237 69.058 53.561 1.00 13.56 134 PHE A C 1
ATOM 806 O O . PHE A 1 107 ? 54.192 70.236 53.937 1.00 13.36 134 PHE A O 1
ATOM 822 N N . ASP A 1 109 ? 51.542 68.630 55.442 1.00 13.44 136 ASP A N 1
ATOM 823 C CA . ASP A 1 109 ? 51.240 69.041 56.810 1.00 16.01 136 ASP A CA 1
ATOM 824 C C . ASP A 1 109 ? 51.998 70.315 57.144 1.00 16.58 136 ASP A C 1
ATOM 825 O O . ASP A 1 109 ? 51.416 71.286 57.620 1.00 18.26 136 ASP A O 1
ATOM 830 N N . LYS A 1 110 ? 53.300 70.304 56.888 1.00 14.11 137 LYS A N 1
ATOM 831 C CA . LYS A 1 110 ? 54.133 71.444 57.216 1.00 14.49 137 LYS A CA 1
ATOM 832 C C . LYS A 1 110 ? 53.755 72.664 56.380 1.00 13.54 137 LYS A C 1
ATOM 833 O O . LYS A 1 110 ? 53.624 73.757 56.915 1.00 13.61 137 LYS A O 1
ATOM 839 N N . ALA A 1 111 ? 53.567 72.476 55.077 1.00 12.56 138 ALA A N 1
ATOM 840 C CA . ALA A 1 111 ? 53.199 73.589 54.205 1.00 11.82 138 ALA A CA 1
ATOM 841 C C . ALA A 1 111 ? 51.856 74.159 54.610 1.00 11.94 138 ALA A C 1
ATOM 842 O O . ALA A 1 111 ? 51.686 75.372 54.628 1.00 12.20 138 ALA A O 1
ATOM 844 N N . GLY A 1 112 ? 50.916 73.278 54.957 1.00 12.02 139 GLY A N 1
ATOM 845 C CA . GLY A 1 112 ? 49.593 73.683 55.400 1.00 9.44 139 GLY A CA 1
ATOM 846 C C . GLY A 1 112 ? 49.578 74.538 56.651 1.00 12.14 139 GLY A C 1
ATOM 847 O O . GLY A 1 112 ? 48.889 75.550 56.694 1.00 12.97 139 GLY A O 1
ATOM 848 N N . LYS A 1 113 ? 50.337 74.145 57.672 1.00 13.62 140 LYS A N 1
ATOM 849 C CA . LYS A 1 113 ? 50.411 74.920 58.911 1.00 15.36 140 LYS A CA 1
ATOM 850 C C . LYS A 1 113 ? 51.001 76.311 58.662 1.00 14.04 140 LYS A C 1
ATOM 851 O O . LYS A 1 113 ? 50.464 77.328 59.120 1.00 13.67 140 LYS A O 1
ATOM 857 N N . GLU A 1 114 ? 52.103 76.332 57.922 1.00 13.45 141 GLU A N 1
ATOM 858 C CA . GLU A 1 114 ? 52.783 77.561 57.540 1.00 13.23 141 GLU A CA 1
ATOM 859 C C . GLU A 1 114 ? 51.882 78.533 56.772 1.00 13.32 141 GLU A C 1
ATOM 860 O O . GLU A 1 114 ? 51.869 79.728 57.059 1.00 14.55 141 GLU A O 1
ATOM 866 N N . LEU A 1 115 ? 51.150 78.028 55.783 1.00 11.13 142 LEU A N 1
ATOM 867 C CA . LEU A 1 115 ? 50.283 78.879 54.977 1.00 11.84 142 LEU A CA 1
ATOM 868 C C . LEU A 1 115 ? 49.201 79.507 55.854 1.00 12.19 142 LEU A C 1
ATOM 869 O O . LEU A 1 115 ? 48.892 80.695 55.736 1.00 12.41 142 LEU A O 1
ATOM 874 N N . ARG A 1 116 ? 48.654 78.698 56.754 1.00 13.33 143 ARG A N 1
ATOM 875 C CA . ARG A 1 116 ? 47.590 79.124 57.658 1.00 13.78 143 ARG A CA 1
ATOM 876 C C . ARG A 1 116 ? 48.052 80.219 58.620 1.00 13.81 143 ARG A C 1
ATOM 877 O O . ARG A 1 116 ? 47.377 81.244 58.779 1.00 12.76 143 ARG A O 1
ATOM 885 N N . SER A 1 117 ? 49.202 80.012 59.254 1.00 11.85 144 SER A N 1
ATOM 886 C CA . SER A 1 117 ? 49.686 80.997 60.212 1.00 12.40 144 SER A CA 1
ATOM 887 C C . SER A 1 117 ? 50.180 82.262 59.526 1.00 14.14 144 SER A C 1
ATOM 888 O O . SER A 1 117 ? 50.112 83.354 60.098 1.00 14.85 144 SER A O 1
ATOM 891 N N . ARG A 1 118 ? 50.651 82.121 58.291 1.00 12.82 145 ARG A N 1
ATOM 892 C CA . ARG A 1 118 ? 51.175 83.267 57.574 1.00 13.45 145 ARG A CA 1
ATOM 893 C C . ARG A 1 118 ? 50.054 84.105 56.978 1.00 13.81 145 ARG A C 1
ATOM 894 O O . ARG A 1 118 ? 50.099 85.333 57.017 1.00 11.53 145 ARG A O 1
ATOM 902 N N . THR A 1 119 ? 49.048 83.442 56.413 1.00 15.30 146 THR A N 1
ATOM 903 C CA . THR A 1 119 ? 48.064 84.158 55.596 1.00 15.44 146 THR A CA 1
ATOM 904 C C . THR A 1 119 ? 46.645 84.180 56.145 1.00 14.39 146 THR A C 1
ATOM 905 O O . THR A 1 119 ? 45.814 84.941 55.654 1.00 15.31 146 THR A O 1
ATOM 909 N N . GLY A 1 120 ? 46.353 83.337 57.128 1.00 12.52 147 GLY A N 1
ATOM 910 C CA . GLY A 1 120 ? 44.979 83.184 57.579 1.00 13.96 147 GLY A CA 1
ATOM 911 C C . GLY A 1 120 ? 44.099 82.370 56.634 1.00 15.13 147 GLY A C 1
ATOM 912 O O . GLY A 1 120 ? 42.877 82.363 56.760 1.00 15.04 147 GLY A O 1
ATOM 913 N N . ILE A 1 121 ? 44.720 81.678 55.685 1.00 14.13 148 ILE A N 1
ATOM 914 C CA . ILE A 1 121 ? 43.991 80.801 54.769 1.00 13.61 148 ILE A CA 1
ATOM 915 C C . ILE A 1 121 ? 44.195 79.349 55.163 1.00 13.09 148 ILE A C 1
ATOM 916 O O . ILE A 1 121 ? 45.300 78.950 55.530 1.00 12.14 148 ILE A O 1
ATOM 921 N N . GLU A 1 122 ? 43.136 78.554 55.087 1.00 12.07 149 GLU A N 1
ATOM 922 C CA . GLU A 1 122 ? 43.280 77.120 55.277 1.00 11.05 149 GLU A CA 1
ATOM 923 C C . GLU A 1 122 ? 43.243 76.387 53.939 1.00 10.71 149 GLU A C 1
ATOM 924 O O . GLU A 1 122 ? 42.368 76.624 53.109 1.00 10.81 149 GLU A O 1
ATOM 930 N N . LEU A 1 123 ? 44.201 75.497 53.724 1.00 9.59 150 LEU A N 1
ATOM 931 C CA . LEU A 1 123 ? 44.177 74.656 52.539 1.00 9.52 150 LEU A CA 1
ATOM 932 C C . LEU A 1 123 ? 43.316 73.408 52.793 1.00 10.78 150 LEU A C 1
ATOM 933 O O . LEU A 1 123 ? 43.577 72.643 53.715 1.00 10.94 150 LEU A O 1
ATOM 938 N N . LEU A 1 124 ? 42.291 73.207 51.975 1.00 10.48 151 LEU A N 1
ATOM 939 C CA . LEU A 1 124 ? 41.384 72.069 52.160 1.00 9.99 151 LEU A CA 1
ATOM 940 C C . LEU A 1 124 ? 41.687 70.885 51.261 1.00 8.97 151 LEU A C 1
ATOM 941 O O . LEU A 1 124 ? 41.450 69.746 51.655 1.00 10.28 151 LEU A O 1
ATOM 946 N N . ALA A 1 125 ? 42.175 71.156 50.050 1.00 7.49 152 ALA A N 1
ATOM 947 C CA . ALA A 1 125 ? 42.466 70.104 49.089 1.00 7.51 152 ALA A CA 1
ATOM 948 C C . ALA A 1 125 ? 43.347 70.625 47.976 1.00 8.63 152 ALA A C 1
ATOM 949 O O . ALA A 1 125 ? 43.209 71.779 47.559 1.00 8.77 152 ALA A O 1
ATOM 951 N N . VAL A 1 126 ? 44.246 69.765 47.495 1.00 6.83 153 VAL A N 1
ATOM 952 C CA . VAL A 1 126 ? 44.990 70.024 46.276 1.00 7.93 153 VAL A CA 1
ATOM 953 C C . VAL A 1 126 ? 44.173 69.386 45.150 1.00 8.35 153 VAL A C 1
ATOM 954 O O . VAL A 1 126 ? 44.094 68.161 45.043 1.00 8.57 153 VAL A O 1
ATOM 958 N N . VAL A 1 127 ? 43.513 70.225 44.353 1.00 8.77 154 VAL A N 1
ATOM 959 C CA . VAL A 1 127 ? 42.528 69.759 43.374 1.00 7.59 154 VAL A CA 1
ATOM 960 C C . VAL A 1 127 ? 43.193 69.412 42.050 1.00 8.45 154 VAL A C 1
ATOM 961 O O . VAL A 1 127 ? 43.786 70.287 41.390 1.00 8.35 154 VAL A O 1
ATOM 965 N N . GLU A 1 128 ? 43.103 68.144 41.660 1.00 7.32 155 GLU A N 1
ATOM 966 C CA . GLU A 1 128 ? 43.558 67.740 40.339 1.00 8.18 155 GLU A CA 1
ATOM 967 C C . GLU A 1 128 ? 42.506 68.146 39.319 1.00 7.78 155 GLU A C 1
ATOM 968 O O . GLU A 1 128 ? 41.352 67.770 39.445 1.00 7.30 155 GLU A O 1
ATOM 974 N N . GLU A 1 129 ? 42.907 68.913 38.310 1.00 7.39 156 GLU A N 1
ATOM 975 C CA . GLU A 1 129 ? 41.934 69.447 37.371 1.00 8.20 156 GLU A CA 1
ATOM 976 C C . GLU A 1 129 ? 42.414 69.408 35.921 1.00 7.92 156 GLU A C 1
ATOM 977 O O . GLU A 1 129 ? 41.986 70.197 35.085 1.00 10.35 156 GLU A O 1
ATOM 983 N N . GLY A 1 130 ? 43.303 68.471 35.638 1.00 8.00 157 GLY A N 1
ATOM 984 C CA . GLY A 1 130 ? 43.781 68.220 34.296 1.00 7.56 157 GLY A CA 1
ATOM 985 C C . GLY A 1 130 ? 44.796 67.104 34.424 1.00 8.14 157 GLY A C 1
ATOM 986 O O . GLY A 1 130 ? 45.217 66.800 35.532 1.00 7.03 157 GLY A O 1
ATOM 987 N N . GLY A 1 131 ? 45.172 66.478 33.310 1.00 7.89 158 GLY A N 1
ATOM 988 C CA . GLY A 1 131 ? 46.266 65.534 33.316 1.00 7.90 158 GLY A CA 1
ATOM 989 C C . GLY A 1 131 ? 47.592 66.280 33.373 1.00 11.38 158 GLY A C 1
ATOM 990 O O . GLY A 1 131 ? 47.629 67.502 33.598 1.00 10.57 158 GLY A O 1
ATOM 991 N N . PHE A 1 132 ? 48.691 65.557 33.175 1.00 11.60 159 PHE A N 1
ATOM 992 C CA . PHE A 1 132 ? 50.000 66.189 33.196 1.00 9.70 159 PHE A CA 1
ATOM 993 C C . PHE A 1 132 ? 50.112 67.261 32.114 1.00 10.07 159 PHE A C 1
ATOM 994 O O . PHE A 1 132 ? 49.605 67.100 31.005 1.00 10.73 159 PHE A O 1
ATOM 1002 N N . ILE A 1 133 ? 50.741 68.377 32.471 1.00 10.29 160 ILE A N 1
ATOM 1003 C CA . ILE A 1 133 ? 50.768 69.568 31.628 1.00 9.92 160 ILE A CA 1
ATOM 1004 C C . ILE A 1 133 ? 51.465 69.341 30.285 1.00 9.28 160 ILE A C 1
ATOM 1005 O O . ILE A 1 133 ? 52.477 68.671 30.219 1.00 10.26 160 ILE A O 1
ATOM 1010 N N . ALA A 1 134 ? 50.879 69.883 29.221 1.00 9.64 161 ALA A N 1
ATOM 1011 C CA . ALA A 1 134 ? 51.410 69.794 27.870 1.00 9.43 161 ALA A CA 1
ATOM 1012 C C . ALA A 1 134 ? 51.731 71.200 27.358 1.00 10.20 161 ALA A C 1
ATOM 1013 O O . ALA A 1 134 ? 51.292 72.194 27.942 1.00 10.64 161 ALA A O 1
ATOM 1015 N N . PHE A 1 135 ? 52.492 71.284 26.270 1.00 10.65 162 PHE A N 1
ATOM 1016 C CA . PHE A 1 135 ? 52.787 72.568 25.643 1.00 11.00 162 PHE A CA 1
ATOM 1017 C C . PHE A 1 135 ? 51.930 72.722 24.405 1.00 11.47 162 PHE A C 1
ATOM 1018 O O . PHE A 1 135 ? 51.666 71.740 23.706 1.00 11.98 162 PHE A O 1
ATOM 1026 N N . THR A 1 136 ? 51.496 73.950 24.134 1.00 12.28 163 THR A N 1
ATOM 1027 C CA . THR A 1 136 ? 50.894 74.283 22.841 1.00 14.14 163 THR A CA 1
ATOM 1028 C C . THR A 1 136 ? 51.695 75.388 22.145 1.00 16.91 163 THR A C 1
ATOM 1029 O O . THR A 1 136 ? 52.505 76.062 22.779 1.00 15.58 163 THR A O 1
ATOM 1033 N N . SER A 1 137 ? 51.467 75.552 20.844 1.00 17.78 164 SER A N 1
ATOM 1034 C CA . SER A 1 137 ? 52.230 76.477 20.014 1.00 19.25 164 SER A CA 1
ATOM 1035 C C . SER A 1 137 ? 51.738 76.421 18.568 1.00 22.43 164 SER A C 1
ATOM 1036 O O . SER A 1 137 ? 50.941 75.542 18.198 1.00 20.14 164 SER A O 1
ATOM 1039 N N . LYS A 1 138 ? 52.221 77.360 17.756 1.00 23.79 165 LYS A N 1
ATOM 1040 C CA . LYS A 1 138 ? 51.916 77.387 16.323 1.00 25.62 165 LYS A CA 1
ATOM 1041 C C . LYS A 1 138 ? 52.943 76.578 15.523 1.00 25.97 165 LYS A C 1
ATOM 1042 O O . LYS A 1 138 ? 52.698 76.199 14.381 1.00 26.77 165 LYS A O 1
ATOM 1048 N N . LYS A 1 139 ? 54.084 76.303 16.148 1.00 27.98 166 LYS A N 1
ATOM 1049 C CA . LYS A 1 139 ? 55.174 75.559 15.523 1.00 28.91 166 LYS A CA 1
ATOM 1050 C C . LYS A 1 139 ? 55.451 74.287 16.328 1.00 29.24 166 LYS A C 1
ATOM 1051 O O . LYS A 1 139 ? 55.163 74.238 17.526 1.00 30.27 166 LYS A O 1
ATOM 1057 N N . PRO A 1 140 ? 55.923 73.233 15.715 1.00 28.47 167 PRO A N 1
ATOM 1058 C CA . PRO A 1 140 ? 56.236 72.025 16.452 1.00 26.05 167 PRO A CA 1
ATOM 1059 C C . PRO A 1 140 ? 57.325 72.183 17.507 1.00 29.36 167 PRO A C 1
ATOM 1060 O O . PRO A 1 140 ? 58.305 72.847 17.318 1.00 28.08 167 PRO A O 1
ATOM 1064 N N . VAL A 1 141 ? 57.115 71.530 18.624 1.00 27.07 168 VAL A N 1
ATOM 1065 C CA . VAL A 1 141 ? 57.995 71.591 19.725 1.00 25.56 168 VAL A CA 1
ATOM 1066 C C . VAL A 1 141 ? 58.274 70.161 20.081 1.00 26.23 168 VAL A C 1
ATOM 1067 O O . VAL A 1 141 ? 57.367 69.433 20.337 1.00 28.51 168 VAL A O 1
ATOM 1071 N N . ARG A 1 142 ? 59.521 69.757 20.083 1.00 23.77 169 ARG A N 1
ATOM 1072 C CA . ARG A 1 142 ? 59.845 68.365 20.272 1.00 24.51 169 ARG A CA 1
ATOM 1073 C C . ARG A 1 142 ? 60.822 68.182 21.378 1.00 21.78 169 ARG A C 1
ATOM 1074 O O . ARG A 1 142 ? 60.900 67.176 21.947 1.00 22.78 169 ARG A O 1
ATOM 1082 N N . SER A 1 143 ? 61.555 69.216 21.664 1.00 21.54 170 SER A N 1
ATOM 1083 C CA . SER A 1 143 ? 62.641 69.183 22.618 1.00 22.36 170 SER 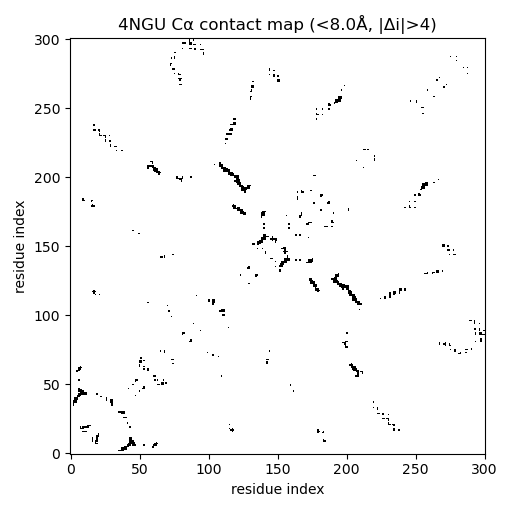A CA 1
ATOM 1084 C C . SER A 1 143 ? 62.830 70.611 23.072 1.00 22.08 170 SER A C 1
ATOM 1085 O O . SER A 1 143 ? 62.338 71.529 22.410 1.00 23.12 170 SER A O 1
ATOM 1088 N N . PRO A 1 144 ? 63.540 70.809 24.198 1.00 20.79 171 PRO A N 1
ATOM 1089 C CA . PRO A 1 144 ? 63.873 72.162 24.657 1.00 19.85 171 PRO A CA 1
ATOM 1090 C C . PRO A 1 144 ? 64.531 72.996 23.563 1.00 21.68 171 PRO A C 1
ATOM 1091 O O . PRO A 1 144 ? 64.246 74.183 23.488 1.00 22.59 171 PRO A O 1
ATOM 1095 N N . ALA A 1 145 ? 65.371 72.379 22.732 1.00 23.60 172 ALA A N 1
ATOM 1096 C CA . ALA A 1 145 ? 66.020 73.061 21.608 1.00 24.49 172 ALA A CA 1
ATOM 1097 C C . ALA A 1 145 ? 65.065 73.967 20.839 1.00 26.05 172 ALA A C 1
ATOM 1098 O O . ALA A 1 145 ? 65.412 75.111 20.528 1.00 26.29 172 ALA A O 1
ATOM 1100 N N . ASP A 1 146 ? 63.862 73.453 20.561 1.00 22.47 173 ASP A N 1
ATOM 1101 C CA . ASP A 1 146 ? 62.850 74.161 19.770 1.00 23.52 173 ASP A CA 1
ATOM 1102 C C . ASP A 1 146 ? 62.282 75.432 20.408 1.00 23.49 173 ASP A C 1
ATOM 1103 O O . ASP A 1 146 ? 61.632 76.220 19.722 1.00 22.91 173 ASP A O 1
ATOM 1108 N N . PHE A 1 147 ? 62.514 75.618 21.710 1.00 22.17 174 PHE A N 1
ATOM 1109 C CA . PHE A 1 147 ? 62.025 76.791 22.437 1.00 20.51 174 PHE A CA 1
ATOM 1110 C C . PHE A 1 147 ? 62.840 78.045 22.126 1.00 22.54 174 PHE A C 1
ATOM 1111 O O . PHE A 1 147 ? 62.361 79.166 22.343 1.00 22.15 174 PHE A O 1
ATOM 1119 N N . LYS A 1 148 ? 64.076 77.867 21.650 1.00 22.80 175 LYS A N 1
ATOM 1120 C CA . LYS A 1 148 ? 64.940 79.022 21.342 1.00 25.55 175 LYS A CA 1
ATOM 1121 C C . LYS A 1 148 ? 64.249 80.066 20.461 1.00 23.67 175 LYS A C 1
ATOM 1122 O O . LYS A 1 148 ? 63.820 79.775 19.338 1.00 23.56 175 LYS A O 1
ATOM 1128 N N . GLY A 1 149 ? 64.128 81.274 20.995 1.00 20.27 176 GLY A N 1
ATOM 1129 C CA . GLY A 1 149 ? 63.605 82.389 20.239 1.00 23.48 176 GLY A CA 1
ATOM 1130 C C . GLY A 1 149 ? 62.113 82.598 20.381 1.00 26.95 176 GLY A C 1
ATOM 1131 O O . GLY A 1 149 ? 61.588 83.611 19.919 1.00 26.85 176 GLY A O 1
ATOM 1140 N N . LYS A 1 151 ? 58.190 83.036 22.071 1.00 20.98 178 LYS A N 1
ATOM 1141 C CA . LYS A 1 151 ? 57.477 83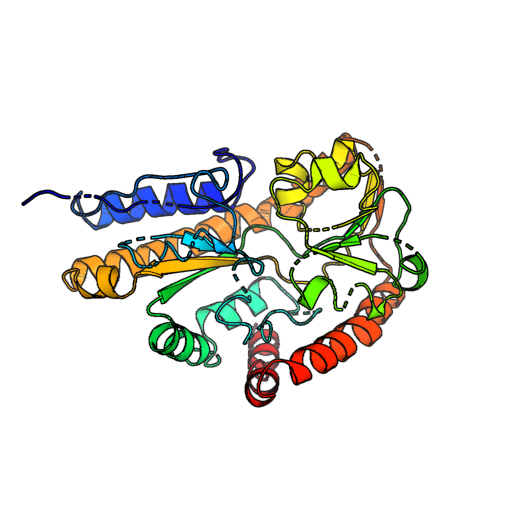.745 23.131 1.00 21.82 178 LYS A CA 1
ATOM 1142 C C . LYS A 1 151 ? 56.408 82.856 23.772 1.00 23.09 178 LYS A C 1
ATOM 1143 O O . LYS A 1 151 ? 55.453 82.455 23.106 1.00 25.28 178 LYS A O 1
ATOM 1149 N N . PHE A 1 152 ? 56.545 82.551 25.057 1.00 21.39 179 PHE A N 1
ATOM 1150 C CA . PHE A 1 152 ? 55.537 81.730 25.713 1.00 18.29 179 PHE A CA 1
ATOM 1151 C C . PHE A 1 152 ? 54.792 82.502 26.777 1.00 18.13 179 PHE A C 1
ATOM 1152 O O . PHE A 1 152 ? 55.379 83.310 27.495 1.00 19.95 179 PHE A O 1
ATOM 1160 N N . ARG A 1 153 ? 53.494 82.248 26.879 1.00 16.49 180 ARG A N 1
ATOM 1161 C CA . ARG A 1 153 ? 52.716 82.785 27.979 1.00 15.86 180 ARG A CA 1
ATOM 1162 C C . ARG A 1 153 ? 53.025 82.004 29.262 1.00 16.15 180 ARG A C 1
ATOM 1163 O O . ARG A 1 153 ? 53.129 80.771 29.253 1.00 13.62 180 ARG A O 1
ATOM 1171 N N . ALA A 1 154 ? 53.164 82.729 30.364 1.00 15.82 181 ALA A N 1
ATOM 1172 C CA . ALA A 1 154 ? 53.374 82.105 31.653 1.00 14.61 181 ALA A CA 1
ATOM 1173 C C . ALA A 1 154 ? 52.184 82.376 32.552 1.00 13.81 181 ALA A C 1
ATOM 1174 O O . ALA A 1 154 ? 51.578 83.436 32.498 1.00 15.38 181 ALA A O 1
ATOM 1184 N N . ASP A 1 156 ? 52.701 81.794 35.910 1.00 13.71 183 ASP A N 1
ATOM 1185 C CA . ASP A 1 156 ? 53.409 82.221 37.109 1.00 14.84 183 ASP A CA 1
ATOM 1186 C C . ASP A 1 156 ? 54.911 82.380 36.853 1.00 14.07 183 ASP A C 1
ATOM 1187 O O . ASP A 1 156 ? 55.414 81.999 35.788 1.00 14.59 183 ASP A O 1
ATOM 1192 N N . ALA A 1 157 ? 55.615 82.924 37.843 1.00 14.00 184 ALA A N 1
ATOM 1193 C CA . ALA A 1 157 ? 57.042 83.212 37.728 1.00 14.25 184 ALA A CA 1
ATOM 1194 C C . ALA A 1 157 ? 57.905 81.957 37.566 1.00 13.46 184 ALA A C 1
ATOM 1195 O O . ALA A 1 157 ? 58.971 82.009 36.959 1.00 13.70 184 ALA A O 1
ATOM 1197 N N . SER A 1 158 ? 57.440 80.829 38.093 1.00 13.26 185 SER A N 1
ATOM 1198 C CA . SER A 1 158 ? 58.138 79.562 37.883 1.00 12.58 185 SER A CA 1
ATOM 1199 C C . SER A 1 158 ? 58.047 79.116 36.419 1.00 14.04 185 SER A C 1
ATOM 1200 O O . SER A 1 158 ? 58.979 78.506 35.890 1.00 13.30 185 SER A O 1
ATOM 1203 N N . GLN A 1 159 ? 56.922 79.399 35.764 1.00 14.68 186 GLN A N 1
ATOM 1204 C CA . GLN A 1 159 ? 56.826 79.098 34.339 1.00 14.57 186 GLN A CA 1
ATOM 1205 C C . GLN A 1 159 ? 57.780 79.990 33.554 1.00 14.27 186 GLN A C 1
ATOM 1206 O O . GLN A 1 159 ? 58.467 79.512 32.652 1.00 12.78 186 GLN A O 1
ATOM 1212 N N . VAL A 1 160 ? 57.825 81.276 33.906 1.00 13.50 187 VAL A N 1
ATOM 1213 C CA . VAL A 1 160 ? 58.775 82.190 33.283 1.00 14.92 187 VAL A CA 1
ATOM 1214 C C . VAL A 1 160 ? 60.185 81.587 33.366 1.00 16.23 187 VAL A C 1
ATOM 1215 O O . VAL A 1 160 ? 60.891 81.471 32.352 1.00 17.42 187 VAL A O 1
ATOM 1219 N N . ALA A 1 161 ? 60.571 81.154 34.560 1.00 13.16 188 ALA A N 1
ATOM 1220 C CA . ALA A 1 161 ? 61.905 80.602 34.764 1.00 14.33 188 ALA A CA 1
ATOM 1221 C C . ALA A 1 161 ? 62.200 79.394 33.867 1.00 15.03 188 ALA A C 1
ATOM 1222 O O . ALA A 1 161 ? 63.311 79.240 33.356 1.00 15.92 188 ALA A O 1
ATOM 1232 N N . TYR A 1 163 ? 60.733 78.529 30.846 1.00 17.95 190 TYR A N 1
ATOM 1233 C CA . TYR A 1 163 ? 60.856 79.015 29.477 1.00 19.34 190 TYR A CA 1
ATOM 1234 C C . TYR A 1 163 ? 62.283 79.513 29.210 1.00 20.75 190 TYR A C 1
ATOM 1235 O O . TYR A 1 163 ? 62.958 79.053 28.282 1.00 19.59 190 TYR A O 1
ATOM 1244 N N . GLU A 1 164 ? 62.734 80.448 30.042 1.00 20.41 191 GLU A N 1
ATOM 1245 C CA . GLU A 1 164 ? 64.085 80.992 29.951 1.00 19.56 191 GLU A CA 1
ATOM 1246 C C . GLU A 1 164 ? 65.184 79.931 29.919 1.00 19.51 191 GLU A C 1
ATOM 1247 O O . GLU A 1 164 ? 66.122 80.034 29.145 1.00 21.71 191 GLU A O 1
ATOM 1253 N N . ALA A 1 165 ? 65.051 78.901 30.739 1.00 19.96 192 ALA A N 1
ATOM 1254 C CA . ALA A 1 165 ? 66.045 77.844 30.789 1.00 17.67 192 ALA A CA 1
ATOM 1255 C C . ALA A 1 165 ? 66.098 77.076 29.478 1.00 22.82 192 ALA A C 1
ATOM 1256 O O . ALA A 1 165 ? 67.112 76.435 29.156 1.00 22.90 192 ALA A O 1
ATOM 1258 N N . PHE A 1 166 ? 64.994 77.133 28.732 1.00 23.34 193 PHE A N 1
ATOM 1259 C CA . PHE A 1 166 ? 64.862 76.440 27.448 1.00 20.45 193 PHE A CA 1
ATOM 1260 C C . PHE A 1 166 ? 65.184 77.399 26.302 1.00 22.73 193 PHE A C 1
ATOM 1261 O O . PHE A 1 166 ? 65.157 77.010 25.133 1.00 22.26 193 PHE A O 1
ATOM 1269 N N . GLY A 1 167 ? 65.446 78.660 26.639 1.00 20.49 194 GLY A N 1
ATOM 1270 C CA . GLY A 1 167 ? 65.834 79.649 25.650 1.00 21.72 194 GLY A CA 1
ATOM 1271 C C . GLY A 1 167 ? 64.707 80.514 25.113 1.00 22.39 194 GLY A C 1
ATOM 1272 O O . GLY A 1 167 ? 64.894 81.280 24.175 1.00 22.06 194 GLY A O 1
ATOM 1273 N N . ALA A 1 168 ? 63.529 80.396 25.707 1.00 20.82 195 ALA A N 1
ATOM 1274 C CA . ALA A 1 168 ? 62.393 81.191 25.278 1.00 20.13 195 ALA A CA 1
ATOM 1275 C C . ALA A 1 168 ? 62.148 82.302 26.292 1.00 22.60 195 ALA A C 1
ATOM 1276 O O . ALA A 1 168 ? 62.751 82.314 27.367 1.00 23.55 195 ALA A O 1
ATOM 1278 N N . SER A 1 169 ? 61.274 83.242 25.956 1.00 20.77 196 SER A N 1
ATOM 1279 C CA . SER A 1 169 ? 60.927 84.295 26.897 1.00 23.10 196 SER A CA 1
ATOM 1280 C C . SER A 1 169 ? 59.605 83.943 27.563 1.00 21.10 196 SER A C 1
ATOM 1281 O O . SER A 1 169 ? 58.784 83.241 26.982 1.00 21.94 196 SER A O 1
ATOM 1284 N N . GLY A 1 170 ? 59.401 84.432 28.779 1.00 18.62 197 GLY A N 1
ATOM 1285 C CA . GLY A 1 170 ? 58.168 84.170 29.485 1.00 19.48 197 GLY A CA 1
ATOM 1286 C C . GLY A 1 170 ? 57.456 85.455 29.813 1.00 21.08 197 GLY A C 1
ATOM 1287 O O . GLY A 1 170 ? 58.079 86.432 30.224 1.00 25.40 197 GLY A O 1
ATOM 1288 N N . THR A 1 171 ? 56.143 85.459 29.642 1.00 20.85 198 THR A N 1
ATOM 1289 C CA . THR A 1 171 ? 55.355 86.641 29.953 1.00 20.84 198 THR A CA 1
ATOM 1290 C C . THR A 1 171 ? 54.100 86.268 30.724 1.00 20.06 198 THR A C 1
ATOM 1291 O O . THR A 1 171 ? 53.261 85.528 30.212 1.00 19.71 198 THR A O 1
ATOM 1295 N N . PRO A 1 172 ? 53.966 86.774 31.961 1.00 20.32 199 PRO A N 1
ATOM 1296 C CA . PRO A 1 172 ? 52.770 86.475 32.755 1.00 18.68 199 PRO A CA 1
ATOM 1297 C C . PRO A 1 172 ? 51.538 87.077 32.107 1.00 19.21 199 PRO A C 1
ATOM 1298 O O . PRO A 1 172 ? 51.451 88.292 31.968 1.00 19.10 199 PRO A O 1
ATOM 1302 N N . ILE A 1 173 ? 50.600 86.230 31.703 1.00 18.29 200 ILE A N 1
ATOM 1303 C CA . ILE A 1 173 ? 49.305 86.707 31.228 1.00 17.65 200 ILE A CA 1
ATOM 1304 C C . ILE A 1 173 ? 48.209 86.008 32.022 1.00 14.53 200 ILE A C 1
ATOM 1305 O O . ILE A 1 173 ? 48.236 84.790 32.159 1.00 14.50 200 ILE A O 1
ATOM 1310 N N . PRO A 1 174 ? 47.265 86.784 32.577 1.00 14.77 201 PRO A N 1
ATOM 1311 C CA . PRO A 1 174 ? 46.114 86.223 33.298 1.00 13.22 201 PRO A CA 1
ATOM 1312 C C . PRO A 1 174 ? 45.402 85.188 32.431 1.00 13.75 201 PRO A C 1
ATOM 1313 O O . PRO A 1 174 ? 45.373 85.320 31.202 1.00 12.41 201 PRO A O 1
ATOM 1317 N N . TRP A 1 175 ? 44.847 84.161 33.062 1.00 13.97 202 TRP A N 1
ATOM 1318 C CA . TRP A 1 175 ? 44.250 83.071 32.318 1.00 10.88 202 TRP A CA 1
ATOM 1319 C C . TRP A 1 175 ? 43.142 83.561 31.385 1.00 12.53 202 TRP A C 1
ATOM 1320 O O . TRP A 1 175 ? 43.035 83.095 30.250 1.00 12.14 202 TRP A O 1
ATOM 1331 N N . THR A 1 176 ? 42.324 84.502 31.858 1.00 11.77 203 THR A N 1
ATOM 1332 C CA . THR A 1 176 ? 41.180 84.954 31.070 1.00 12.98 203 THR A CA 1
ATOM 1333 C C . THR A 1 176 ? 41.576 85.728 29.821 1.00 14.79 203 THR A C 1
ATOM 1334 O O . THR A 1 176 ? 40.718 86.027 28.992 1.00 17.58 203 THR A O 1
ATOM 1338 N N . GLU A 1 177 ? 42.865 86.027 29.669 1.00 12.77 204 GLU A N 1
ATOM 1339 C CA . GLU A 1 177 ? 43.340 86.778 28.509 1.00 13.18 204 GLU A CA 1
ATOM 1340 C C . GLU A 1 177 ? 44.316 86.021 27.608 1.00 13.14 204 GLU A C 1
ATOM 1341 O O . GLU A 1 177 ? 44.945 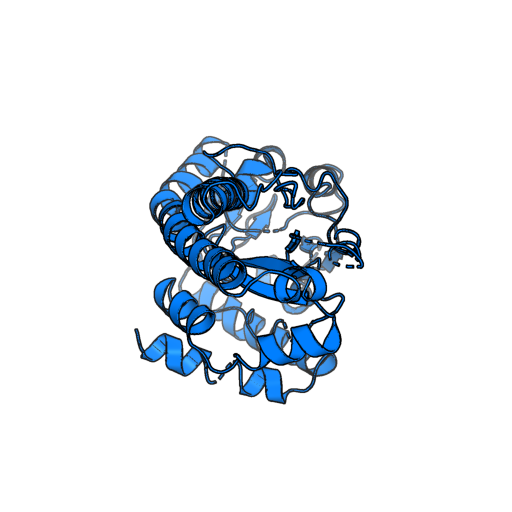86.621 26.742 1.00 14.06 204 GLU A O 1
ATOM 1347 N N . VAL A 1 178 ? 44.426 84.711 27.800 1.00 13.35 205 VAL A N 1
ATOM 1348 C CA . VAL A 1 178 ? 45.403 83.903 27.075 1.00 13.04 205 VAL A CA 1
ATOM 1349 C C . VAL A 1 178 ? 45.112 83.788 25.585 1.00 13.85 205 VAL A C 1
ATOM 1350 O O . VAL A 1 178 ? 46.032 83.837 24.763 1.00 14.58 205 VAL A O 1
ATOM 1354 N N . TYR A 1 179 ? 43.837 83.642 25.239 1.00 12.92 206 TYR A N 1
ATOM 1355 C CA . TYR A 1 179 ? 43.429 83.532 23.843 1.00 13.80 206 TYR A CA 1
ATOM 1356 C C . TYR A 1 179 ? 43.835 84.814 23.120 1.00 15.59 206 TYR A C 1
ATOM 1357 O O . TYR A 1 179 ? 44.511 84.770 22.104 1.00 17.11 206 TYR A O 1
ATOM 1366 N N . LEU A 1 180 ? 43.419 85.950 23.663 1.00 16.12 207 LEU A N 1
ATOM 1367 C CA . LEU A 1 180 ? 43.813 87.259 23.147 1.00 18.04 207 LEU A CA 1
ATOM 1368 C C . LEU A 1 180 ? 45.319 87.352 22.902 1.00 22.62 207 LEU A C 1
ATOM 1369 O O . LEU A 1 180 ? 45.759 87.677 21.793 1.00 24.60 207 LEU A O 1
ATOM 1374 N N . ALA A 1 181 ? 46.107 87.038 23.930 1.00 19.73 208 ALA A N 1
ATOM 1375 C CA . ALA A 1 181 ? 47.558 87.130 23.838 1.00 19.70 208 ALA A CA 1
ATOM 1376 C C . ALA A 1 181 ? 48.123 86.259 22.733 1.00 21.66 208 ALA A C 1
ATOM 1377 O O . ALA A 1 181 ? 49.059 86.658 22.048 1.00 27.63 208 ALA A O 1
ATOM 1379 N N . LEU A 1 182 ? 47.561 85.070 22.553 1.00 19.61 209 LEU A N 1
ATOM 1380 C CA . LEU A 1 182 ? 48.091 84.131 21.565 1.00 20.81 209 LEU A CA 1
ATOM 1381 C C . LEU A 1 182 ? 47.730 84.493 20.126 1.00 23.28 209 LEU A C 1
ATOM 1382 O O . LEU A 1 182 ? 48.429 84.108 19.184 1.00 25.37 209 LEU A O 1
ATOM 1387 N N . LYS A 1 183 ? 46.634 85.223 19.955 1.00 24.27 210 LYS A N 1
ATOM 1388 C CA . LYS A 1 183 ? 46.169 85.580 18.621 1.00 24.05 210 LYS A CA 1
ATOM 1389 C C . LYS A 1 183 ? 46.872 86.852 18.189 1.00 28.07 210 LYS A C 1
ATOM 1390 O O . LYS A 1 183 ? 47.443 86.921 17.100 1.00 29.00 210 LYS A O 1
ATOM 1396 N N . THR A 1 184 ? 46.844 87.852 19.068 1.00 30.54 211 THR A N 1
ATOM 1397 C CA . THR A 1 184 ? 47.514 89.119 18.812 1.00 28.18 211 THR A CA 1
ATOM 1398 C C . THR A 1 184 ? 49.021 89.050 19.021 1.00 31.66 211 THR A C 1
ATOM 1399 O O . THR A 1 184 ? 49.620 90.056 19.429 1.00 31.38 211 THR A O 1
ATOM 1403 N N . GLY A 1 185 ? 49.620 87.877 18.770 1.00 33.90 212 GLY A N 1
ATOM 1404 C CA . GLY A 1 185 ? 51.075 87.730 18.707 1.00 32.31 212 GLY A CA 1
ATOM 1405 C C . GLY A 1 185 ? 51.947 87.881 19.953 1.00 30.84 212 GLY A C 1
ATOM 1406 O O . GLY A 1 185 ? 53.110 87.466 19.928 1.00 32.89 212 GLY A O 1
ATOM 1407 N N . VAL A 1 186 ? 51.408 88.473 21.023 1.00 28.74 213 VAL A N 1
ATOM 1408 C CA . VAL A 1 186 ? 52.118 88.637 22.302 1.00 27.45 213 VAL A CA 1
ATOM 1409 C C . VAL A 1 186 ? 52.768 87.343 22.801 1.00 28.26 213 VAL A C 1
ATOM 1410 O O . VAL A 1 186 ? 53.786 87.363 23.492 1.00 32.87 213 VAL A O 1
ATOM 1414 N N . ALA A 1 187 ? 52.183 86.215 22.428 1.00 25.34 214 ALA A N 1
ATOM 1415 C CA . ALA A 1 187 ? 52.692 84.922 22.838 1.00 25.02 214 ALA A CA 1
ATOM 1416 C C . ALA A 1 187 ? 52.538 83.922 21.689 1.00 23.16 214 ALA A C 1
ATOM 1417 O O . ALA A 1 187 ? 51.635 84.042 20.875 1.00 23.41 214 ALA A O 1
ATOM 1419 N N . ASP A 1 188 ? 53.429 82.945 21.614 1.00 22.01 215 ASP A N 1
ATOM 1420 C CA . ASP A 1 188 ? 53.374 81.960 20.544 1.00 21.71 215 ASP A CA 1
ATOM 1421 C C . ASP A 1 188 ? 52.796 80.656 21.084 1.00 22.03 215 ASP A C 1
ATOM 1422 O O . ASP A 1 188 ? 52.155 79.904 20.354 1.00 20.20 215 ASP A O 1
ATOM 1427 N N . GLY A 1 189 ? 53.033 80.407 22.372 1.00 20.31 216 GLY A N 1
ATOM 1428 C CA . GLY A 1 189 ? 52.649 79.169 23.022 1.00 16.48 216 GLY A CA 1
ATOM 1429 C C . GLY A 1 189 ? 52.318 79.364 24.489 1.00 16.35 216 GLY A C 1
ATOM 1430 O O . GLY A 1 189 ? 52.407 80.467 25.030 1.00 17.45 216 GLY A O 1
ATOM 1431 N N . GLN A 1 190 ? 51.914 78.282 25.136 1.00 13.75 217 GLN A N 1
ATOM 1432 C CA . GLN A 1 190 ? 51.604 78.312 26.555 1.00 13.07 217 GLN A CA 1
ATOM 1433 C C . GLN A 1 190 ? 51.610 76.867 27.023 1.00 12.65 217 GLN A C 1
ATOM 1434 O O . GLN A 1 190 ? 51.843 75.972 26.214 1.00 11.08 217 GLN A O 1
ATOM 1448 N N . ASN A 1 192 ? 49.523 73.900 29.544 1.00 10.22 219 ASN A N 1
ATOM 1449 C CA . ASN A 1 192 ? 48.344 73.536 30.291 1.00 9.91 219 ASN A CA 1
ATOM 1450 C C . ASN A 1 192 ? 47.999 72.102 30.003 1.00 9.83 219 ASN A C 1
ATOM 1451 O O . ASN A 1 192 ? 48.412 71.567 28.981 1.00 9.68 219 ASN A O 1
ATOM 1456 N N . PRO A 1 193 ? 47.246 71.468 30.910 1.00 9.16 220 PRO A N 1
ATOM 1457 C CA . PRO A 1 193 ? 46.621 70.197 30.551 1.00 10.03 220 PRO A CA 1
ATOM 1458 C C . PRO A 1 193 ? 45.552 70.444 29.481 1.00 9.87 220 PRO A C 1
ATOM 1459 O O . PRO A 1 193 ? 45.050 71.564 29.345 1.00 8.65 220 PRO A O 1
ATOM 1463 N N . PRO A 1 194 ? 45.205 69.400 28.719 1.00 10.88 221 PRO A N 1
ATOM 1464 C CA . PRO A 1 194 ? 44.129 69.480 27.725 1.00 10.21 221 PRO A CA 1
ATOM 1465 C C . PRO A 1 194 ? 42.802 70.066 28.229 1.00 9.94 221 PRO A C 1
ATOM 1466 O O . PRO A 1 194 ? 42.168 70.751 27.425 1.00 10.32 221 PRO A O 1
ATOM 1470 N N . THR A 1 195 ? 42.396 69.826 29.484 1.00 8.47 222 THR A N 1
ATOM 1471 C CA . THR A 1 195 ? 41.169 70.441 30.005 1.00 9.10 222 THR A CA 1
ATOM 1472 C C . THR A 1 195 ? 41.122 71.944 29.702 1.00 11.18 222 THR A C 1
ATOM 1473 O O . THR A 1 195 ? 40.193 72.406 29.050 1.00 12.48 222 THR A O 1
ATOM 1477 N N . TYR A 1 196 ? 42.141 72.691 30.128 1.00 9.77 223 TYR A N 1
ATOM 1478 C CA . TYR A 1 196 ? 42.168 74.136 29.897 1.00 9.92 223 TYR A CA 1
ATOM 1479 C C . TYR A 1 196 ? 42.346 74.518 28.436 1.00 9.52 223 TYR A C 1
ATOM 1480 O O . TYR A 1 196 ? 41.840 75.551 27.993 1.00 9.18 223 TYR A O 1
ATOM 1489 N N . ILE A 1 197 ? 43.066 73.697 27.680 1.00 9.29 224 ILE A N 1
ATOM 1490 C CA . ILE A 1 197 ? 43.211 73.969 26.256 1.00 9.81 224 ILE A CA 1
ATOM 1491 C C . ILE A 1 197 ? 41.825 73.894 25.574 1.00 10.41 224 ILE A C 1
ATOM 1492 O O . ILE A 1 197 ? 41.516 74.694 24.686 1.00 10.97 224 ILE A O 1
ATOM 1497 N N . ILE A 1 198 ? 40.994 72.949 25.979 1.00 9.85 225 ILE A N 1
ATOM 1498 C CA . ILE A 1 198 ? 39.628 72.821 25.557 1.00 10.00 225 ILE A CA 1
ATOM 1499 C C . ILE A 1 198 ? 38.710 73.952 26.060 1.00 10.54 225 ILE A C 1
ATOM 1500 O O . ILE A 1 198 ? 38.048 74.536 25.275 1.00 10.58 225 ILE A O 1
ATOM 1505 N N . ILE A 1 199 ? 38.704 74.264 27.337 1.00 9.60 226 ILE A N 1
ATOM 1506 C CA . ILE A 1 199 ? 37.771 75.237 27.878 1.00 11.89 226 ILE A CA 1
ATOM 1507 C C . ILE A 1 199 ? 38.010 76.649 27.424 1.00 11.63 226 ILE A C 1
ATOM 1508 O O . ILE A 1 199 ? 37.092 77.385 27.311 1.00 14.31 226 ILE A O 1
ATOM 1513 N N . GLY A 1 200 ? 39.248 76.943 27.095 1.00 10.34 227 GLY A N 1
ATOM 1514 C CA . GLY A 1 200 ? 39.638 78.192 26.545 1.00 8.03 227 GLY A CA 1
ATOM 1515 C C . GLY A 1 200 ? 39.621 78.230 25.066 1.00 11.91 227 GLY A C 1
ATOM 1516 O O . GLY A 1 200 ? 40.034 79.175 24.492 1.00 14.41 227 GLY A O 1
ATOM 1517 N N . SER A 1 201 ? 39.137 77.174 24.458 1.00 12.15 228 SER A N 1
ATOM 1518 C CA . SER A 1 201 ? 39.088 77.044 23.006 1.00 11.55 228 SER A CA 1
ATOM 1519 C C . SER A 1 201 ? 40.421 77.463 22.352 1.00 12.80 228 SER A C 1
ATOM 1520 O O . SER A 1 201 ? 40.447 78.130 21.310 1.00 13.48 228 SER A O 1
ATOM 1522 N N . LEU A 1 202 ? 41.528 77.052 22.968 1.00 10.88 229 LEU A N 1
ATOM 1523 C CA . LEU A 1 202 ? 42.849 77.465 22.513 1.00 10.31 229 LEU A CA 1
ATOM 1524 C C . LEU A 1 202 ? 43.239 76.787 21.210 1.00 11.44 229 LEU A C 1
ATOM 1525 O O . LEU A 1 202 ? 44.144 77.242 20.520 1.00 12.76 229 LEU A O 1
ATOM 1530 N N . TYR A 1 203 ? 42.547 75.708 20.860 1.00 11.72 230 TYR A N 1
ATOM 1531 C CA . TYR A 1 203 ? 42.819 74.999 19.605 1.00 12.03 230 TYR A CA 1
ATOM 1532 C C . TYR A 1 203 ? 42.549 75.881 18.379 1.00 11.58 230 TYR A C 1
ATOM 1533 O O . TYR A 1 203 ? 43.022 75.592 17.280 1.00 12.23 230 TYR A O 1
ATOM 1542 N N . GLU A 1 204 ? 41.779 76.949 18.575 1.00 11.13 231 GLU A N 1
ATOM 1543 C CA . GLU A 1 204 ? 41.543 77.940 17.529 1.00 11.89 231 GLU A CA 1
ATOM 1544 C C . GLU A 1 204 ? 42.758 78.830 17.230 1.00 13.62 231 GLU A C 1
ATOM 1545 O O . GLU A 1 204 ? 42.850 79.397 16.152 1.00 14.98 231 GLU A O 1
ATOM 1551 N N . VAL A 1 205 ? 43.679 78.965 18.178 1.00 12.87 232 VAL A N 1
ATOM 1552 C CA . VAL A 1 205 ? 44.812 79.865 17.999 1.00 12.27 232 VAL A CA 1
ATOM 1553 C C . VAL A 1 205 ? 46.152 79.153 18.261 1.00 15.41 232 VAL A C 1
ATOM 1554 O O . VAL A 1 205 ? 47.207 79.787 18.361 1.00 13.84 232 VAL A O 1
ATOM 1558 N N . GLN A 1 206 ? 46.087 77.829 18.384 1.00 15.52 233 GLN A N 1
ATOM 1559 C CA . GLN A 1 206 ? 47.259 76.978 18.543 1.00 15.56 233 GLN A CA 1
ATOM 1560 C C . GLN A 1 206 ? 46.986 75.716 17.750 1.00 16.89 233 GLN A C 1
ATOM 1561 O O . GLN A 1 206 ? 45.886 75.175 17.826 1.00 16.33 233 GLN A O 1
ATOM 1567 N N . ASP A 1 207 ? 47.972 75.224 17.006 1.00 17.98 234 ASP A N 1
ATOM 1568 C CA . ASP A 1 207 ? 47.757 74.004 16.238 1.00 18.37 234 ASP A CA 1
ATOM 1569 C C . ASP A 1 207 ? 48.804 72.910 16.462 1.00 18.53 234 ASP A C 1
ATOM 1570 O O . ASP A 1 207 ? 48.828 71.915 15.736 1.00 17.62 234 ASP A O 1
ATOM 1575 N N . HIS A 1 208 ? 49.677 73.106 17.445 1.00 19.31 235 HIS A N 1
ATOM 1576 C CA . HIS A 1 208 ? 50.611 72.052 17.859 1.00 18.14 235 HIS A CA 1
ATOM 1577 C C . HIS A 1 208 ? 50.510 71.754 19.350 1.00 16.24 235 HIS A C 1
ATOM 1578 O O . HIS A 1 208 ? 50.486 72.662 20.187 1.00 16.76 235 HIS A O 1
ATOM 1585 N N . LEU A 1 209 ? 50.407 70.471 19.669 1.00 16.10 236 LEU A N 1
ATOM 1586 C CA . LEU A 1 209 ? 50.276 70.020 21.052 1.00 14.99 236 LEU A CA 1
ATOM 1587 C C . LEU A 1 209 ? 51.393 69.035 21.355 1.00 15.42 236 LEU A C 1
ATOM 1588 O O . LEU A 1 209 ? 51.533 68.027 20.653 1.00 14.19 236 LEU A O 1
ATOM 1593 N N . THR A 1 210 ? 52.190 69.324 22.386 1.00 13.76 237 THR A N 1
ATOM 1594 C CA . THR A 1 210 ? 53.270 68.426 22.786 1.00 12.57 237 THR A CA 1
ATOM 1595 C C . THR A 1 210 ? 52.969 67.762 24.121 1.00 12.80 237 THR A C 1
ATOM 1596 O O . THR A 1 210 ? 52.916 68.420 25.156 1.00 12.34 237 THR A O 1
ATOM 1600 N N . LEU A 1 211 ? 52.783 66.448 24.100 1.00 13.09 238 LEU A N 1
ATOM 1601 C CA . LEU A 1 211 ? 52.459 65.721 25.319 1.00 13.78 238 LEU A CA 1
ATOM 1602 C C . LEU A 1 211 ? 53.700 65.364 26.129 1.00 14.02 238 LEU A C 1
ATOM 1603 O O . LEU A 1 211 ? 54.063 64.193 26.261 1.00 13.75 238 LEU A O 1
ATOM 1608 N N . ALA A 1 212 ? 54.325 66.394 26.688 1.00 15.01 239 ALA A N 1
ATOM 1609 C CA . ALA A 1 212 ? 55.558 66.249 27.458 1.00 14.85 239 ALA A CA 1
ATOM 1610 C C . ALA A 1 212 ? 55.326 65.734 28.878 1.00 14.60 239 ALA A C 1
ATOM 1611 O O . ALA A 1 212 ? 56.262 65.249 29.521 1.00 13.58 239 ALA A O 1
ATOM 1613 N N . ASN A 1 213 ? 54.084 65.836 29.356 1.00 14.90 240 ASN A N 1
ATOM 1614 C CA . ASN A 1 213 ? 53.732 65.445 30.731 1.00 14.59 240 ASN A CA 1
ATOM 1615 C C . ASN A 1 213 ? 54.682 66.048 31.768 1.00 10.48 240 ASN A C 1
ATOM 1616 O O . ASN A 1 213 ? 55.158 65.372 32.674 1.00 11.47 240 ASN A O 1
ATOM 1621 N N . VAL A 1 214 ? 54.946 67.332 31.623 1.00 9.75 241 VAL A N 1
ATOM 1622 C CA . VAL A 1 214 ? 56.045 67.974 32.331 1.00 11.40 241 VAL A CA 1
ATOM 1623 C 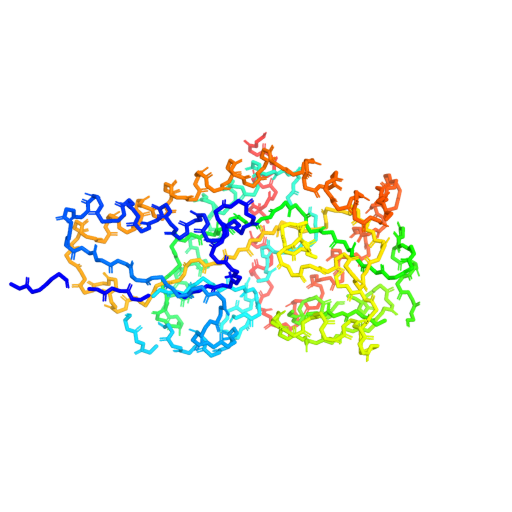C . VAL A 1 214 ? 55.756 68.229 33.824 1.00 10.13 241 VAL A C 1
ATOM 1624 O O . VAL A 1 214 ? 56.651 68.194 34.666 1.00 10.59 241 VAL A O 1
ATOM 1628 N N . GLN A 1 215 ? 54.498 68.470 34.154 1.00 9.62 242 GLN A N 1
ATOM 1629 C CA . GLN A 1 215 ? 54.124 68.766 35.529 1.00 11.17 242 GLN A CA 1
ATOM 1630 C C . GLN A 1 215 ? 52.737 68.214 35.835 1.00 9.59 242 GLN A C 1
ATOM 1631 O O . GLN A 1 215 ? 51.900 68.071 34.947 1.00 8.69 242 GLN A O 1
ATOM 1637 N N . TYR A 1 216 ? 52.527 67.901 37.104 1.00 8.98 243 TYR A N 1
ATOM 1638 C CA . TYR A 1 216 ? 51.225 67.552 37.619 1.00 9.65 243 TYR A CA 1
ATOM 1639 C C . TYR A 1 216 ? 50.376 68.815 37.635 1.00 7.88 243 TYR A C 1
ATOM 1640 O O . TYR A 1 216 ? 50.818 69.866 38.103 1.00 9.92 243 TYR A O 1
ATOM 1649 N N . SER A 1 217 ? 49.165 68.712 37.103 1.00 7.16 244 SER A N 1
ATOM 1650 C CA . SER A 1 217 ? 48.255 69.837 37.037 1.00 7.10 244 SER A CA 1
ATOM 1651 C C . SER A 1 217 ? 47.352 69.832 38.264 1.00 8.39 244 SER A C 1
ATOM 1652 O O . SER A 1 217 ? 46.694 68.838 38.569 1.00 9.51 244 SER A O 1
ATOM 1655 N N . ASP A 1 218 ? 47.342 70.942 38.984 1.00 7.67 245 ASP A N 1
ATOM 1656 C CA . ASP A 1 218 ? 46.533 71.054 40.177 1.00 8.23 245 ASP A CA 1
ATOM 1657 C C . ASP A 1 218 ? 46.177 72.501 40.466 1.00 7.27 245 ASP A C 1
ATOM 1658 O O . ASP A 1 218 ? 46.756 73.416 39.895 1.00 6.51 245 ASP A O 1
ATOM 1663 N N . GLN A 1 219 ? 45.199 72.681 41.349 1.00 8.17 246 GLN A N 1
ATOM 1664 C CA . GLN A 1 219 ? 44.843 73.992 41.885 1.00 7.87 246 GLN A CA 1
ATOM 1665 C C . GLN A 1 219 ? 44.534 73.775 43.354 1.00 7.91 246 GLN A C 1
ATOM 1666 O O . GLN A 1 219 ? 44.616 72.637 43.847 1.00 8.09 246 GLN A O 1
ATOM 1672 N N . PHE A 1 220 ? 44.177 74.841 44.056 1.00 6.67 247 PHE A N 1
ATOM 1673 C CA . PHE A 1 220 ? 44.162 74.779 45.512 1.00 7.27 247 PHE A CA 1
ATOM 1674 C C . PHE A 1 220 ? 42.887 75.299 46.148 1.00 8.11 247 PHE A C 1
ATOM 1675 O O . PHE A 1 220 ? 42.540 76.475 46.027 1.00 7.74 247 PHE A O 1
ATOM 1683 N N . LEU A 1 221 ? 42.197 74.402 46.837 1.00 7.82 248 LEU A N 1
ATOM 1684 C CA . LEU A 1 221 ? 40.970 74.753 47.500 1.00 7.04 248 LEU A CA 1
ATOM 1685 C C . LEU A 1 221 ? 41.307 75.497 48.768 1.00 7.98 248 LEU A C 1
ATOM 1686 O O . LEU A 1 221 ? 41.844 74.917 49.709 1.00 7.49 248 LEU A O 1
ATOM 1691 N N . LEU A 1 222 ? 40.982 76.788 48.786 1.00 9.10 249 LEU A N 1
ATOM 1692 C CA . LEU A 1 222 ? 41.259 77.652 49.935 1.00 7.77 249 LEU A CA 1
ATOM 1693 C C . LEU A 1 222 ? 39.999 78.132 50.656 1.00 9.70 249 LEU A C 1
ATOM 1694 O O . LEU A 1 222 ? 38.999 78.522 50.034 1.00 9.68 249 LEU A O 1
ATOM 1699 N N . ILE A 1 223 ? 40.041 78.105 51.979 1.00 10.30 250 ILE A N 1
ATOM 1700 C CA . ILE A 1 223 ? 38.975 78.714 52.761 1.00 11.33 250 ILE A CA 1
ATOM 1701 C C . ILE A 1 223 ? 39.553 79.652 53.804 1.00 11.49 250 ILE A C 1
ATOM 1702 O O . ILE A 1 223 ? 40.588 79.363 54.414 1.00 10.51 250 ILE A O 1
ATOM 1707 N N . ASN A 1 224 ? 38.892 80.791 53.968 1.00 11.88 251 ASN A N 1
ATOM 1708 C CA . ASN A 1 224 ? 39.210 81.731 55.024 1.00 11.88 251 ASN A CA 1
ATOM 1709 C C . ASN A 1 224 ? 39.168 81.000 56.348 1.00 14.34 251 ASN A C 1
ATOM 1710 O O . ASN A 1 224 ? 38.156 80.375 56.694 1.00 13.93 251 ASN A O 1
ATOM 1715 N N . GLY A 1 225 ? 40.281 81.057 57.077 1.00 14.72 252 GLY A N 1
ATOM 1716 C CA . GLY A 1 225 ? 40.459 80.262 58.276 1.00 12.56 252 GLY A CA 1
ATOM 1717 C C . GLY A 1 225 ? 39.623 80.775 59.425 1.00 17.10 252 GLY A C 1
ATOM 1718 O O . GLY A 1 225 ? 39.198 80.015 60.287 1.00 19.61 252 GLY A O 1
ATOM 1719 N N . GLU A 1 226 ? 39.386 82.076 59.446 1.00 18.00 253 GLU A N 1
ATOM 1720 C CA . GLU A 1 226 ? 38.587 82.654 60.501 1.00 18.80 253 GLU A CA 1
ATOM 1721 C C . GLU A 1 226 ? 37.157 82.149 60.383 1.00 17.52 253 GLU A C 1
ATOM 1722 O O . GLU A 1 226 ? 36.539 81.796 61.383 1.00 19.41 253 GLU A O 1
ATOM 1728 N N . LEU A 1 227 ? 36.643 82.121 59.156 1.00 17.07 254 LEU A N 1
ATOM 1729 C CA . LEU A 1 227 ? 35.352 81.496 58.861 1.00 17.32 254 LEU A CA 1
ATOM 1730 C C . LEU A 1 227 ? 35.310 80.048 59.340 1.00 17.97 254 LEU A C 1
ATOM 1731 O O . LEU A 1 227 ? 34.486 79.691 60.176 1.00 18.81 254 LEU A O 1
ATOM 1736 N N . LEU A 1 228 ? 36.219 79.231 58.812 1.00 17.05 255 LEU A N 1
ATOM 1737 C CA . LEU A 1 228 ? 36.236 77.808 59.089 1.00 15.44 255 LEU A CA 1
ATOM 1738 C C . LEU A 1 228 ? 36.256 77.553 60.585 1.00 17.48 255 LEU A C 1
ATOM 1739 O O . LEU A 1 228 ? 35.519 76.710 61.076 1.00 19.19 255 LEU A O 1
ATOM 1744 N N . ASP A 1 229 ? 37.080 78.297 61.313 1.00 17.79 256 ASP A N 1
ATOM 1745 C CA . ASP A 1 229 ? 37.230 78.074 62.755 1.00 18.61 256 ASP A CA 1
ATOM 1746 C C . ASP A 1 229 ? 36.001 78.508 63.564 1.00 18.04 256 ASP A C 1
ATOM 1747 O O . ASP A 1 229 ? 35.722 77.952 64.627 1.00 17.14 256 ASP A O 1
ATOM 1752 N N . SER A 1 230 ? 35.277 79.492 63.041 1.00 17.70 257 SER A N 1
ATOM 1753 C CA . SER A 1 230 ? 34.043 79.982 63.646 1.00 18.98 257 SER A CA 1
ATOM 1754 C C . SER A 1 230 ? 32.894 78.972 63.573 1.00 22.02 257 SER A C 1
ATOM 1755 O O . SER A 1 230 ? 31.909 79.104 64.294 1.00 23.51 257 SER A O 1
ATOM 1758 N N . LEU A 1 231 ? 33.001 77.981 62.692 1.00 18.78 258 LEU A N 1
ATOM 1759 C CA . LEU A 1 231 ? 31.935 77.000 62.564 1.00 21.28 258 LEU A CA 1
ATOM 1760 C C . LEU A 1 231 ? 32.040 75.942 63.659 1.00 21.81 258 LEU A C 1
ATOM 1761 O O . LEU A 1 231 ? 33.138 75.617 64.093 1.00 21.01 258 LEU A O 1
ATOM 1766 N N . PRO A 1 232 ? 30.889 75.397 64.102 1.00 23.95 259 PRO A N 1
ATOM 1767 C CA . PRO A 1 232 ? 30.846 74.289 65.068 1.00 21.62 259 PRO A CA 1
ATOM 1768 C C . PRO A 1 232 ? 31.672 73.125 64.557 1.00 20.51 259 PRO A C 1
ATOM 1769 O O . PRO A 1 232 ? 31.782 72.974 63.348 1.00 20.41 259 PRO A O 1
ATOM 1773 N N . ASP A 1 233 ? 32.211 72.301 65.443 1.00 22.73 260 ASP A N 1
ATOM 1774 C CA . ASP A 1 233 ? 33.087 71.205 65.012 1.00 24.39 260 ASP A CA 1
ATOM 1775 C C . ASP A 1 233 ? 32.528 70.272 63.918 1.00 24.85 260 ASP A C 1
ATOM 1776 O O . ASP A 1 233 ? 33.240 69.919 62.973 1.00 22.54 260 ASP A O 1
ATOM 1781 N N . SER A 1 234 ? 31.267 69.868 64.044 1.00 24.63 261 SER A N 1
ATOM 1782 C CA . SER A 1 234 ? 30.677 68.978 63.053 1.00 22.94 261 SER A CA 1
ATOM 1783 C C . SER A 1 234 ? 30.593 69.647 61.659 1.00 22.70 261 SER A C 1
ATOM 1784 O O . SER A 1 234 ? 30.704 68.972 60.633 1.00 21.37 261 SER A O 1
ATOM 1787 N N . GLN A 1 235 ? 30.408 70.964 61.618 1.00 19.41 262 GLN A N 1
ATOM 1788 C CA . GLN A 1 235 ? 30.415 71.666 60.335 1.00 19.09 262 GLN A CA 1
ATOM 1789 C C . GLN A 1 235 ? 31.811 71.810 59.720 1.00 17.52 262 GLN A C 1
ATOM 1790 O O . GLN A 1 235 ? 31.953 71.874 58.493 1.00 16.30 262 GLN A O 1
ATOM 1796 N N . ARG A 1 236 ? 32.838 71.845 60.563 1.00 17.58 263 ARG A N 1
ATOM 1797 C CA . ARG A 1 236 ? 34.203 71.920 60.058 1.00 18.77 263 ARG A CA 1
ATOM 1798 C C . ARG A 1 236 ? 34.597 70.598 59.434 1.00 17.24 263 ARG A C 1
ATOM 1799 O O . ARG A 1 236 ? 35.241 70.574 58.397 1.00 15.84 263 ARG A O 1
ATOM 1807 N N . GLN A 1 237 ? 34.206 69.497 60.070 1.00 18.08 264 GLN A N 1
ATOM 1808 C CA . GLN A 1 237 ? 34.566 68.177 59.568 1.00 18.15 264 GLN A CA 1
ATOM 1809 C C . GLN A 1 237 ? 33.855 67.883 58.260 1.00 17.25 264 GLN A C 1
ATOM 1810 O O . GLN A 1 237 ? 34.412 67.202 57.394 1.00 15.03 264 GLN A O 1
ATOM 1816 N N . VAL A 1 238 ? 32.647 68.427 58.110 1.00 15.75 265 VAL A N 1
ATOM 1817 C CA . VAL A 1 238 ? 31.869 68.237 56.894 1.00 13.93 265 VAL A CA 1
ATOM 1818 C C . VAL A 1 238 ? 32.605 68.834 55.716 1.00 14.72 265 VAL A C 1
ATOM 1819 O O . VAL A 1 238 ? 32.834 68.156 54.717 1.00 15.70 265 VAL A O 1
ATOM 1823 N N . ILE A 1 239 ? 32.984 70.100 55.852 1.00 15.61 266 ILE A N 1
ATOM 1824 C CA . ILE A 1 239 ? 33.737 70.822 54.837 1.00 14.68 266 ILE A CA 1
ATOM 1825 C C . ILE A 1 239 ? 35.026 70.095 54.480 1.00 14.36 266 ILE A C 1
ATOM 1826 O O . ILE A 1 239 ? 35.363 69.957 53.308 1.00 12.63 266 ILE A O 1
ATOM 1831 N N . ARG A 1 240 ? 35.747 69.629 55.492 1.00 14.40 267 ARG A N 1
ATOM 1832 C CA . ARG A 1 240 ? 36.974 68.883 55.245 1.00 13.49 267 ARG A CA 1
ATOM 1833 C C . ARG A 1 240 ? 36.717 67.540 54.573 1.00 13.59 267 ARG A C 1
ATOM 1834 O O . ARG A 1 240 ? 37.391 67.203 53.609 1.00 18.15 267 ARG A O 1
ATOM 1842 N N . LYS A 1 241 ? 35.759 66.765 55.071 1.00 13.25 268 LYS A N 1
ATOM 1843 C CA . LYS A 1 241 ? 35.462 65.476 54.465 1.00 12.39 268 LYS A CA 1
ATOM 1844 C C . LYS A 1 241 ? 34.935 65.665 53.031 1.00 14.71 268 LYS A C 1
ATOM 1845 O O . LYS A 1 241 ? 35.406 65.002 52.103 1.00 15.41 268 LYS A O 1
ATOM 1851 N N . ALA A 1 242 ? 33.995 66.589 52.848 1.00 12.23 269 ALA A N 1
ATOM 1852 C CA . ALA A 1 242 ? 33.475 66.913 51.515 1.00 11.02 269 ALA A CA 1
ATOM 1853 C C . ALA A 1 242 ? 34.558 67.369 50.526 1.00 10.65 269 ALA A C 1
ATOM 1854 O O . ALA A 1 242 ? 34.488 67.064 49.333 1.00 11.04 269 ALA A O 1
ATOM 1856 N N . ALA A 1 243 ? 35.549 68.110 51.008 1.00 10.26 270 ALA A N 1
ATOM 1857 C CA . ALA A 1 243 ? 36.663 68.514 50.163 1.00 10.61 270 ALA A CA 1
ATOM 1858 C C . ALA A 1 243 ? 37.437 67.293 49.671 1.00 11.00 270 ALA A C 1
ATOM 1859 O O . ALA A 1 243 ? 37.792 67.218 48.503 1.00 10.37 270 ALA A O 1
ATOM 1861 N N . HIS A 1 244 ? 37.689 66.333 50.554 1.00 10.94 271 HIS A N 1
ATOM 1862 C CA . HIS A 1 244 ? 38.424 65.158 50.131 1.00 10.92 271 HIS A CA 1
ATOM 1863 C C . HIS A 1 244 ? 37.589 64.285 49.202 1.00 10.79 271 HIS A C 1
ATOM 1864 O O . HIS A 1 244 ? 38.073 63.866 48.155 1.00 9.98 271 HIS A O 1
ATOM 1871 N N . GLU A 1 245 ? 36.332 64.040 49.573 1.00 12.12 272 GLU A N 1
ATOM 1872 C CA . GLU A 1 245 ? 35.410 63.268 48.736 1.00 12.13 272 GLU A CA 1
ATOM 1873 C C . GLU A 1 245 ? 35.187 63.842 47.321 1.00 10.75 272 GLU A C 1
ATOM 1874 O O . GLU A 1 245 ? 35.089 63.098 46.347 1.00 11.37 272 GLU A O 1
ATOM 1880 N N . ALA A 1 246 ? 35.088 65.159 47.199 1.00 10.30 273 ALA A N 1
ATOM 1881 C CA . ALA A 1 246 ? 34.932 65.746 45.872 1.00 10.09 273 ALA A CA 1
ATOM 1882 C C . ALA A 1 246 ? 36.238 65.607 45.093 1.00 10.65 273 ALA A C 1
ATOM 1883 O O . ALA A 1 246 ? 36.238 65.470 43.862 1.00 9.50 273 ALA A O 1
ATOM 1885 N N . ASN A 1 247 ? 37.353 65.642 45.816 1.00 9.28 274 ASN A N 1
ATOM 1886 C CA . ASN A 1 247 ? 38.641 65.480 45.172 1.00 9.80 274 ASN A CA 1
ATOM 1887 C C . ASN A 1 247 ? 38.810 64.080 44.578 1.00 10.32 274 ASN A C 1
ATOM 1888 O O . ASN A 1 247 ? 39.253 63.942 43.434 1.00 9.35 274 ASN A O 1
ATOM 1893 N N . VAL A 1 248 ? 38.453 63.038 45.332 1.00 10.85 275 VAL A N 1
ATOM 1894 C CA . VAL A 1 248 ? 38.657 61.697 44.796 1.00 10.81 275 VAL A CA 1
ATOM 1895 C C . VAL A 1 248 ? 37.765 61.446 43.597 1.00 11.88 275 VAL A C 1
ATOM 1896 O O . VAL A 1 248 ? 38.157 60.718 42.681 1.00 13.51 275 VAL A O 1
ATOM 1900 N N . LYS A 1 249 ? 36.593 62.077 43.574 1.00 10.72 276 LYS A N 1
ATOM 1901 C CA . LYS A 1 249 ? 35.711 61.945 42.414 1.00 10.90 276 LYS A CA 1
ATOM 1902 C C . LYS A 1 249 ? 36.175 62.772 41.200 1.00 10.21 276 LYS A C 1
ATOM 1903 O O . LYS A 1 249 ? 36.037 62.351 40.052 1.00 10.46 276 LYS A O 1
ATOM 1909 N N . THR A 1 250 ? 36.751 63.937 41.453 1.00 9.05 277 THR A N 1
ATOM 1910 C CA . THR A 1 250 ? 37.239 64.781 40.363 1.00 10.22 277 THR A CA 1
ATOM 1911 C C . THR A 1 250 ? 38.504 64.181 39.727 1.00 9.34 277 THR A C 1
ATOM 1912 O O . THR A 1 250 ? 38.736 64.321 38.523 1.00 7.72 277 THR A O 1
ATOM 1916 N N . ARG A 1 251 ? 39.308 63.511 40.550 1.00 9.36 278 ARG A N 1
ATOM 1917 C CA . ARG A 1 251 ? 40.434 62.719 40.057 1.00 8.86 278 ARG A CA 1
ATOM 1918 C C . ARG A 1 251 ? 40.026 61.644 39.048 1.00 8.55 278 ARG A C 1
ATOM 1919 O O . ARG A 1 251 ? 40.690 61.488 38.037 1.00 8.09 278 ARG A O 1
ATOM 1927 N N . GLN A 1 252 ? 38.936 60.921 39.316 1.00 10.75 279 GLN A N 1
ATOM 1928 C CA . GLN A 1 252 ? 38.358 59.978 38.341 1.00 12.47 279 GLN A CA 1
ATOM 1929 C C . GLN A 1 252 ? 37.869 60.698 37.068 1.00 9.37 279 GLN A C 1
ATOM 1930 O O . GLN A 1 252 ? 38.104 60.222 35.957 1.00 9.21 279 GLN A O 1
ATOM 1936 N N . PHE A 1 253 ? 37.194 61.833 37.247 1.00 7.71 280 PHE A N 1
ATOM 1937 C CA . PHE A 1 253 ? 36.745 62.682 36.132 1.00 8.99 280 PHE A CA 1
ATOM 1938 C C . PHE A 1 253 ? 37.917 63.081 35.249 1.00 9.39 280 PHE A C 1
ATOM 1939 O O . PHE A 1 253 ? 37.862 62.929 34.038 1.00 12.13 280 PHE A O 1
ATOM 1947 N N . VAL A 1 254 ? 38.979 63.603 35.849 1.00 9.87 281 VAL A N 1
ATOM 1948 C CA . VAL A 1 254 ? 40.170 63.949 35.082 1.00 9.85 281 VAL A CA 1
ATOM 1949 C C . VAL A 1 254 ? 40.837 62.737 34.400 1.00 10.18 281 VAL A C 1
ATOM 1950 O O . VAL A 1 254 ? 40.950 62.701 33.176 1.00 9.93 281 VAL A O 1
ATOM 1954 N N . GLU A 1 255 ? 41.264 61.754 35.183 1.00 8.03 282 GLU A N 1
ATOM 1955 C CA . GLU A 1 255 ? 42.143 60.709 34.663 1.00 10.05 282 GLU A CA 1
ATOM 1956 C C . GLU A 1 255 ? 41.512 59.802 33.595 1.00 12.12 282 GLU A C 1
ATOM 1957 O O . GLU A 1 255 ? 42.175 59.403 32.643 1.00 12.57 282 GLU A O 1
ATOM 1963 N N . SER A 1 256 ? 40.226 59.509 33.737 1.00 11.61 283 SER A N 1
ATOM 1964 C CA . SER A 1 256 ? 39.563 58.582 32.839 1.00 11.11 283 SER A CA 1
ATOM 1965 C C . SER A 1 256 ? 39.228 59.181 31.474 1.00 15.29 283 SER A C 1
ATOM 1966 O O . SER A 1 256 ? 38.809 58.448 30.571 1.00 17.66 283 SER A O 1
ATOM 1969 N N . GLN A 1 257 ? 39.411 60.493 31.308 1.00 12.77 284 GLN A N 1
ATOM 1970 C CA . GLN A 1 257 ? 39.044 61.151 30.059 1.00 12.18 284 GLN A CA 1
ATOM 1971 C C . GLN A 1 257 ? 40.227 61.814 29.370 1.00 12.49 284 GLN A C 1
ATOM 1972 O O . GLN A 1 257 ? 40.054 62.559 28.399 1.00 11.94 284 GLN A O 1
ATOM 1978 N N . VAL A 1 258 ? 41.431 61.534 29.855 1.00 12.42 285 VAL A N 1
ATOM 1979 C CA . VAL A 1 258 ? 42.628 62.210 29.343 1.00 14.88 285 VAL A CA 1
ATOM 1980 C C . VAL A 1 258 ? 42.941 61.874 27.884 1.00 13.59 285 VAL A C 1
ATOM 1981 O O . VAL A 1 258 ? 43.303 62.757 27.100 1.00 12.13 285 VAL A O 1
ATOM 1985 N N . ASP A 1 259 ? 42.773 60.605 27.518 1.00 15.60 286 ASP A N 1
ATOM 1986 C CA . ASP A 1 259 ? 42.954 60.180 26.125 1.00 14.60 286 ASP A CA 1
ATOM 1987 C C . ASP A 1 259 ? 41.892 60.758 25.193 1.00 13.56 286 ASP A C 1
ATOM 1988 O O . ASP A 1 259 ? 42.199 61.196 24.084 1.00 13.88 286 ASP A O 1
ATOM 1993 N N . GLU A 1 260 ? 40.643 60.778 25.640 1.00 12.75 287 GLU A N 1
ATOM 1994 C CA . GLU A 1 260 ? 39.591 61.313 24.782 1.00 15.93 287 GLU A CA 1
ATOM 1995 C C . GLU A 1 260 ? 39.696 62.845 24.616 1.00 14.02 287 GLU A C 1
ATOM 1996 O O . GLU A 1 260 ? 39.327 63.388 23.577 1.00 13.72 287 GLU A O 1
ATOM 2002 N N . ARG A 1 261 ? 40.247 63.535 25.611 1.00 12.72 288 ARG A N 1
ATOM 2003 C CA . ARG A 1 261 ? 40.511 64.967 25.463 1.00 10.43 288 ARG A CA 1
ATOM 2004 C C . ARG A 1 261 ? 41.605 65.283 24.433 1.00 10.15 288 ARG A C 1
ATOM 2005 O O . ARG A 1 261 ? 41.569 66.310 23.757 1.00 9.38 288 ARG A O 1
ATOM 2013 N N . VAL A 1 262 ? 42.590 64.409 24.316 1.00 12.08 289 VAL A N 1
ATOM 2014 C CA . VAL A 1 262 ? 43.639 64.624 23.322 1.00 12.51 289 VAL A CA 1
ATOM 2015 C C . VAL A 1 262 ? 43.082 64.322 21.927 1.00 13.07 289 VAL A C 1
ATOM 2016 O O . VAL A 1 262 ? 43.392 65.014 20.956 1.00 12.49 289 VAL A O 1
ATOM 2020 N N . LYS A 1 263 ? 42.248 63.285 21.862 1.00 13.19 290 LYS A N 1
ATOM 2021 C CA . LYS A 1 263 ? 41.536 62.891 20.662 1.00 11.44 290 LYS A CA 1
ATOM 2022 C C . LYS A 1 263 ? 40.681 64.057 20.178 1.00 11.68 290 LYS A C 1
ATOM 2023 O O . LYS A 1 263 ? 40.644 64.374 18.984 1.00 12.70 290 LYS A O 1
ATOM 2029 N N . PHE A 1 264 ? 39.979 64.686 21.115 1.00 11.13 291 PHE A N 1
ATOM 2030 C CA . PHE A 1 264 ? 39.156 65.852 20.815 1.00 9.60 291 PHE A CA 1
ATOM 2031 C C . PHE A 1 264 ? 40.008 66.975 20.216 1.00 10.37 291 PHE A C 1
ATOM 2032 O O . PHE A 1 264 ? 39.656 67.537 19.179 1.00 10.95 291 PHE A O 1
ATOM 2040 N N . LEU A 1 265 ? 41.134 67.287 20.847 1.00 8.87 292 LEU A N 1
ATOM 2041 C CA . LEU A 1 265 ? 41.988 68.351 20.335 1.00 10.97 292 LEU A CA 1
ATOM 2042 C C . LEU A 1 265 ? 42.478 68.040 18.922 1.00 12.85 292 LEU A C 1
ATOM 2043 O O . LEU A 1 265 ? 42.547 68.940 18.078 1.00 12.31 292 LEU A O 1
ATOM 2048 N N . ALA A 1 266 ? 42.791 66.769 18.657 1.00 12.00 293 ALA A N 1
ATOM 2049 C CA . ALA A 1 266 ? 43.187 66.372 17.309 1.00 13.48 293 ALA A CA 1
ATOM 2050 C C . ALA A 1 266 ? 42.074 66.695 16.294 1.00 12.32 293 ALA A C 1
ATOM 2051 O O . ALA A 1 266 ? 42.315 67.307 15.261 1.00 12.39 293 ALA A O 1
ATOM 2053 N N . SER A 1 267 ? 40.845 66.318 16.609 1.00 11.35 294 SER A N 1
ATOM 2054 C CA . SER A 1 267 ? 39.736 66.586 15.701 1.00 12.85 294 SER A CA 1
ATOM 2055 C C . SER A 1 267 ? 39.450 68.089 15.497 1.00 13.54 294 SER A C 1
ATOM 2056 O O . SER A 1 267 ? 38.640 68.454 14.649 1.00 14.22 294 SER A O 1
ATOM 2059 N N . LYS A 1 268 ? 40.087 68.954 16.279 1.00 11.74 295 LYS A N 1
ATOM 2060 C CA . LYS A 1 268 ? 39.991 70.389 16.027 1.00 11.78 295 LYS A CA 1
ATOM 2061 C C . LYS A 1 268 ? 41.243 70.910 15.324 1.00 12.04 295 LYS A C 1
ATOM 2062 O O . LYS A 1 268 ? 41.560 72.092 15.416 1.00 13.83 295 LYS A O 1
ATOM 2068 N N . GLY A 1 269 ? 41.949 70.024 14.624 1.00 11.54 296 GLY A N 1
ATOM 2069 C CA . GLY A 1 269 ? 43.083 70.410 13.795 1.00 11.98 296 GLY A CA 1
ATOM 2070 C C . GLY A 1 269 ? 44.449 70.386 14.469 1.00 14.21 296 GLY A C 1
ATOM 2071 O O . GLY A 1 269 ? 45.459 70.776 13.887 1.00 15.71 296 GLY A O 1
ATOM 2080 N N . THR A 1 271 ? 47.870 69.233 15.733 1.00 14.48 298 THR A N 1
ATOM 2081 C CA . THR A 1 271 ? 48.883 68.222 15.500 1.00 15.80 298 THR A CA 1
ATOM 2082 C C . THR A 1 271 ? 49.509 67.829 16.822 1.00 16.86 298 THR A C 1
ATOM 2083 O O . THR A 1 271 ? 50.168 68.644 17.476 1.00 16.32 298 THR A O 1
ATOM 2087 N N . VAL A 1 272 ? 49.290 66.571 17.195 1.00 16.26 299 VAL A N 1
ATOM 2088 C CA . VAL A 1 272 ? 49.692 66.025 18.484 1.00 16.64 299 VAL A CA 1
ATOM 2089 C C . VAL A 1 272 ? 51.016 65.279 18.391 1.00 16.68 299 VAL A C 1
ATOM 2090 O O . VAL A 1 272 ? 51.193 64.431 17.528 1.00 17.65 299 VAL A O 1
ATOM 2094 N N . TYR A 1 273 ? 51.937 65.594 19.299 1.00 18.39 300 TYR A N 1
ATOM 2095 C CA . TYR A 1 273 ? 53.276 65.015 19.287 1.00 17.21 300 TYR A CA 1
ATOM 2096 C C . TYR A 1 273 ? 53.724 64.539 20.660 1.00 17.99 300 TYR A C 1
ATOM 2097 O O . TYR A 1 273 ? 53.760 65.319 21.612 1.00 17.26 300 TYR A O 1
ATOM 2106 N N . THR A 1 274 ? 54.093 63.264 20.744 1.00 18.11 301 THR A N 1
ATOM 2107 C CA . THR A 1 274 ? 54.635 62.687 21.963 1.00 17.11 301 THR A CA 1
ATOM 2108 C C . THR A 1 274 ? 56.160 62.557 21.879 1.00 19.31 301 THR A C 1
ATOM 2109 O O . THR A 1 274 ? 56.680 61.780 21.082 1.00 20.75 301 THR A O 1
ATOM 2113 N N . PRO A 1 275 ? 56.883 63.323 22.707 1.00 20.03 302 PRO A N 1
ATOM 2114 C CA . PRO A 1 275 ? 58.355 63.291 22.702 1.00 20.94 302 PRO A CA 1
ATOM 2115 C C . PRO A 1 275 ? 58.933 61.896 22.883 1.00 22.00 302 PRO A C 1
ATOM 2116 O O . PRO A 1 275 ? 58.363 61.067 23.610 1.00 21.47 302 PRO A O 1
ATOM 2120 N N . THR A 1 276 ? 60.050 61.635 22.207 1.00 22.73 303 THR A N 1
ATOM 2121 C CA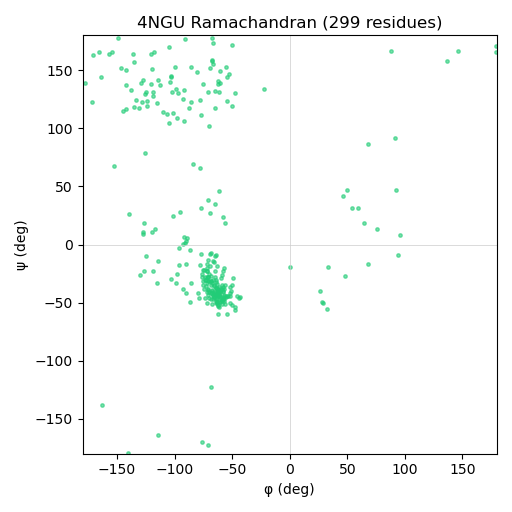 . THR A 1 276 ? 60.764 60.374 22.392 1.00 24.20 303 THR A CA 1
ATOM 2122 C C . THR A 1 276 ? 61.350 60.347 23.798 1.00 24.59 303 THR A C 1
ATOM 2123 O O . THR A 1 276 ? 61.532 61.400 24.413 1.00 23.17 303 THR A O 1
ATOM 2127 N N . ALA A 1 277 ? 61.645 59.152 24.300 1.00 25.14 304 ALA A N 1
ATOM 2128 C CA . ALA A 1 277 ? 62.370 58.998 25.568 1.00 24.13 304 ALA A CA 1
ATOM 2129 C C . ALA A 1 277 ? 63.571 59.940 25.692 1.00 24.85 304 ALA A C 1
ATOM 2130 O O . ALA A 1 277 ? 63.734 60.588 26.721 1.00 25.84 304 ALA A O 1
ATOM 2132 N N . GLU A 1 278 ? 64.392 60.033 24.646 1.00 22.27 305 GLU A N 1
ATOM 2133 C CA . GLU A 1 278 ? 65.564 60.911 24.674 1.00 27.13 305 GLU A CA 1
ATOM 2134 C C . GLU A 1 278 ? 65.195 62.389 24.752 1.00 25.32 305 GLU A C 1
ATOM 2135 O O . GLU A 1 278 ? 65.909 63.180 25.362 1.00 25.84 305 GLU A O 1
ATOM 2141 N N . GLU A 1 279 ? 64.115 62.785 24.116 1.00 25.99 306 GLU A N 1
ATOM 2142 C CA . GLU A 1 279 ? 63.675 64.146 24.154 1.00 24.62 306 GLU A CA 1
ATOM 2143 C C . GLU A 1 279 ? 63.080 64.538 25.506 1.00 23.02 306 GLU A C 1
ATOM 2144 O O . GLU A 1 279 ? 63.254 65.623 25.916 1.00 21.72 306 GLU A O 1
ATOM 2150 N N . LEU A 1 280 ? 62.381 63.624 26.156 1.00 21.74 307 LEU A N 1
ATOM 2151 C CA . LEU A 1 280 ? 61.915 63.764 27.509 1.00 21.46 307 LEU A CA 1
ATOM 2152 C C . LEU A 1 280 ? 63.018 63.913 28.469 1.00 21.69 307 LEU A C 1
ATOM 2153 O O . LEU A 1 280 ? 62.925 64.691 29.350 1.00 20.09 307 LEU A O 1
ATOM 2158 N N . ALA A 1 281 ? 64.063 63.135 28.293 1.00 22.37 308 ALA A N 1
ATOM 2159 C CA . ALA A 1 281 ? 65.132 63.133 29.220 1.00 20.70 308 ALA A CA 1
ATOM 2160 C C . ALA A 1 281 ? 65.873 64.406 29.127 1.00 21.28 308 ALA A C 1
ATOM 2161 O O . ALA A 1 281 ? 66.400 64.832 30.060 1.00 23.94 308 ALA A O 1
ATOM 2163 N N . GLN A 1 282 ? 65.798 65.032 27.990 1.00 20.85 309 GLN A N 1
ATOM 2164 C CA . GLN A 1 282 ? 66.338 66.371 27.775 1.00 21.04 309 GLN A CA 1
ATOM 2165 C C . GLN A 1 282 ? 65.481 67.424 28.443 1.00 21.23 309 GLN A C 1
ATOM 2166 O O . GLN A 1 282 ? 66.011 68.325 29.091 1.00 20.83 309 GLN A O 1
ATOM 2172 N N . PHE A 1 283 ? 64.160 67.317 28.268 1.00 22.49 310 PHE A N 1
ATOM 2173 C CA . PHE A 1 283 ? 63.208 68.191 28.964 1.00 18.61 310 PHE A CA 1
ATOM 2174 C C . PHE A 1 283 ? 63.474 68.209 30.472 1.00 17.36 310 PHE A C 1
ATOM 2175 O O . PHE A 1 283 ? 63.407 69.255 31.099 1.00 17.19 310 PHE A O 1
ATOM 2183 N N . LYS A 1 284 ? 63.805 67.044 31.029 1.00 18.46 311 LYS A N 1
ATOM 2184 C CA . LYS A 1 284 ? 64.029 66.870 32.463 1.00 17.64 311 LYS A CA 1
ATOM 2185 C C . LYS A 1 284 ? 65.391 67.355 32.955 1.00 19.19 311 LYS A C 1
ATOM 2186 O O . LYS A 1 284 ? 65.466 68.036 33.978 1.00 19.38 311 LYS A O 1
ATOM 2192 N N . GLU A 1 285 ? 66.463 67.002 32.247 1.00 20.96 312 GLU A N 1
ATOM 2193 C CA . GLU A 1 285 ? 67.815 67.295 32.738 1.00 22.89 312 GLU A CA 1
ATOM 2194 C C . GLU A 1 285 ? 68.089 68.795 32.632 1.00 19.08 312 GLU A C 1
ATOM 2195 O O . GLU A 1 285 ? 68.903 69.347 33.361 1.00 22.43 312 GLU A O 1
ATOM 2201 N N . LEU A 1 286 ? 67.362 69.454 31.744 1.00 19.01 313 LEU A N 1
ATOM 2202 C CA . LEU A 1 286 ? 67.464 70.892 31.587 1.00 18.97 313 LEU A CA 1
ATOM 2203 C C . LEU A 1 286 ? 66.348 71.637 32.341 1.00 22.00 313 LEU A C 1
ATOM 2204 O O . LEU A 1 286 ? 66.507 72.800 32.713 1.00 24.15 313 LEU A O 1
ATOM 2209 N N . GLY A 1 287 ? 65.222 70.966 32.569 1.00 18.03 314 GLY A N 1
ATOM 2210 C CA . GLY A 1 287 ? 64.083 71.604 33.196 1.00 17.26 314 GLY A CA 1
ATOM 2211 C C . GLY A 1 287 ? 64.018 71.527 34.708 1.00 16.31 314 GLY A C 1
ATOM 2212 O O . GLY A 1 287 ? 63.648 72.498 35.367 1.00 17.18 314 GLY A O 1
ATOM 2213 N N . SER A 1 288 ? 64.350 70.372 35.272 1.00 16.62 315 SER A N 1
ATOM 2214 C CA . SER A 1 288 ? 64.278 70.217 36.719 1.00 14.91 315 SER A CA 1
ATOM 2215 C C . SER A 1 288 ? 65.381 70.981 37.445 1.00 15.67 315 SER A C 1
ATOM 2216 O O . SER A 1 288 ? 65.087 71.741 38.375 1.00 16.71 315 SER A O 1
ATOM 2219 N N . PRO A 1 289 ? 66.648 70.806 37.030 1.00 15.53 316 PRO A N 1
ATOM 2220 C CA . PRO A 1 289 ? 67.658 71.553 37.787 1.00 15.66 316 PRO A CA 1
ATOM 2221 C C . PRO A 1 289 ? 67.501 73.070 37.656 1.00 12.27 316 PRO A C 1
ATOM 2222 O O . PRO A 1 289 ? 67.690 73.750 38.651 1.00 14.79 316 PRO A O 1
ATOM 2226 N N . SER A 1 290 ? 67.140 73.588 36.493 1.00 12.33 317 SER A N 1
ATOM 2227 C CA . SER A 1 290 ? 66.957 75.030 36.354 1.00 13.98 317 SER A CA 1
ATOM 2228 C C . SER A 1 290 ? 65.828 75.535 37.228 1.00 13.29 317 SER A C 1
ATOM 2229 O O . SER A 1 290 ? 65.893 76.629 37.773 1.00 12.61 317 SER A O 1
ATOM 2232 N N . TYR A 1 291 ? 64.778 74.737 37.323 1.00 12.24 318 TYR A N 1
ATOM 2233 C CA . TYR A 1 291 ? 63.611 75.113 38.087 1.00 11.70 318 TYR A CA 1
ATOM 2234 C C . TYR A 1 291 ? 63.988 75.253 39.559 1.00 12.23 318 TYR A C 1
ATOM 2235 O O . TYR A 1 291 ? 63.583 76.208 40.229 1.00 11.66 318 TYR A O 1
ATOM 2244 N N . ILE A 1 292 ? 64.770 74.296 40.054 1.00 12.47 319 ILE A N 1
ATOM 2245 C CA . ILE A 1 292 ? 65.166 74.260 41.459 1.00 11.65 319 ILE A CA 1
ATOM 2246 C C . ILE A 1 292 ? 66.167 75.381 41.792 1.00 13.37 319 ILE A C 1
ATOM 2247 O O . ILE A 1 292 ? 66.097 75.999 42.861 1.00 12.87 319 ILE A O 1
ATOM 2252 N N . LYS A 1 293 ? 67.077 75.660 40.862 1.00 13.41 320 LYS A N 1
ATOM 2253 C CA . LYS A 1 293 ? 68.010 76.775 41.000 1.00 11.89 320 LYS A CA 1
ATOM 2254 C C . LYS A 1 293 ? 67.281 78.126 41.047 1.00 12.52 320 LYS A C 1
ATOM 2255 O O . LYS A 1 293 ? 67.621 78.999 41.856 1.00 10.28 320 LYS A O 1
ATOM 2261 N N . TRP A 1 294 ? 66.289 78.313 40.178 1.00 10.61 321 TRP A N 1
ATOM 2262 C CA . TRP A 1 294 ? 65.527 79.547 40.239 1.00 10.94 321 TRP A CA 1
ATOM 2263 C C . TRP A 1 294 ? 64.811 79.651 41.598 1.00 13.00 321 TRP A C 1
ATOM 2264 O O . TRP A 1 294 ? 64.949 80.652 42.305 1.00 12.57 321 TRP A O 1
ATOM 2275 N N . LEU A 1 295 ? 64.077 78.595 41.959 1.00 12.62 322 LEU A N 1
ATOM 2276 C CA . LEU A 1 295 ? 63.294 78.548 43.191 1.00 11.86 322 LEU A CA 1
ATOM 2277 C C . LEU A 1 295 ? 64.147 78.750 44.449 1.00 10.79 322 LEU A C 1
ATOM 2278 O O . LEU A 1 295 ? 63.687 79.358 45.412 1.00 11.42 322 LEU A O 1
ATOM 2283 N N . SER A 1 296 ? 65.382 78.254 44.430 1.00 10.49 323 SER A N 1
ATOM 2284 C CA . SER A 1 296 ? 66.340 78.469 45.528 1.00 12.27 323 SER A CA 1
ATOM 2285 C C . SER A 1 296 ? 66.611 79.942 45.831 1.00 12.31 323 SER A C 1
ATOM 2286 O O . SER A 1 296 ? 67.089 80.270 46.910 1.00 13.24 323 SER A O 1
ATOM 2289 N N . GLY A 1 297 ? 66.326 80.819 44.874 1.00 10.46 324 GLY A N 1
ATOM 2290 C CA . GLY A 1 297 ? 66.569 82.233 45.056 1.00 11.71 324 GLY A CA 1
ATOM 2291 C C . GLY A 1 297 ? 65.365 82.989 45.582 1.00 13.31 324 GLY A C 1
ATOM 2292 O O . GLY A 1 297 ? 65.451 84.201 45.785 1.00 13.59 324 GLY A O 1
ATOM 2293 N N . GLN A 1 298 ? 64.260 82.273 45.816 1.00 12.73 325 GLN A N 1
ATOM 2294 C CA . GLN A 1 298 ? 62.987 82.869 46.236 1.00 11.99 325 GLN A CA 1
ATOM 2295 C C . GLN A 1 298 ? 62.576 82.423 47.636 1.00 11.70 325 GLN A C 1
ATOM 2296 O O . GLN A 1 298 ? 61.940 83.172 48.361 1.00 13.55 325 GLN A O 1
ATOM 2302 N N . ILE A 1 299 ? 62.919 81.191 47.993 1.00 10.16 326 ILE A N 1
ATOM 2303 C CA . ILE A 1 299 ? 62.503 80.597 49.252 1.00 10.43 326 ILE A CA 1
ATOM 2304 C C . ILE A 1 299 ? 63.684 79.875 49.887 1.00 10.39 326 ILE A C 1
ATOM 2305 O O . ILE A 1 299 ? 64.679 79.603 49.222 1.00 12.68 326 ILE A O 1
ATOM 2310 N N . ASP A 1 300 ? 63.565 79.564 51.169 1.00 9.04 327 ASP A N 1
ATOM 2311 C CA . ASP A 1 300 ? 64.535 78.729 51.870 1.00 11.54 327 ASP A CA 1
ATOM 2312 C C . ASP A 1 300 ? 64.604 77.310 51.253 1.00 11.49 327 ASP A C 1
ATOM 2313 O O . ASP A 1 300 ? 63.578 76.651 51.052 1.00 10.61 327 ASP A O 1
ATOM 2318 N N . THR A 1 301 ? 65.812 76.831 50.981 1.00 11.18 328 THR A N 1
ATOM 2319 C CA . THR A 1 301 ? 65.974 75.540 50.300 1.00 14.09 328 THR A CA 1
ATOM 2320 C C . THR A 1 301 ? 65.512 74.321 51.110 1.00 13.21 328 THR A C 1
ATOM 2321 O O . THR A 1 301 ? 65.356 73.227 50.549 1.00 11.61 328 THR A O 1
ATOM 2325 N N . ALA A 1 302 ? 65.298 74.499 52.411 1.00 10.99 329 ALA A N 1
ATOM 2326 C CA . ALA A 1 302 ? 64.821 73.396 53.234 1.00 10.50 329 ALA A CA 1
ATOM 2327 C C . ALA A 1 302 ? 63.496 72.859 52.669 1.00 11.52 329 ALA A C 1
ATOM 2328 O O . ALA A 1 302 ? 63.278 71.643 52.651 1.00 11.51 329 ALA A O 1
ATOM 2330 N N . TRP A 1 303 ? 62.644 73.769 52.182 1.00 9.48 330 TRP A N 1
ATOM 2331 C CA . TRP A 1 303 ? 61.375 73.415 51.530 1.00 9.44 330 TRP A CA 1
ATOM 2332 C C . TRP A 1 303 ? 61.576 72.535 50.307 1.00 9.83 330 TRP A C 1
ATOM 2333 O O . TRP A 1 303 ? 60.868 71.542 50.127 1.00 11.49 330 TRP A O 1
ATOM 2344 N N . ILE A 1 304 ? 62.536 72.907 49.470 1.00 8.22 331 ILE A N 1
ATOM 2345 C CA . ILE A 1 304 ? 62.947 72.068 48.355 1.00 10.29 331 ILE A CA 1
ATOM 2346 C C . ILE A 1 304 ? 63.454 70.673 48.772 1.00 11.13 331 ILE A C 1
ATOM 2347 O O . ILE A 1 304 ? 62.978 69.678 48.237 1.00 11.58 331 ILE A O 1
ATOM 2352 N N . ASP A 1 305 ? 64.390 70.594 49.725 1.00 11.70 332 ASP A N 1
ATOM 2353 C CA . ASP A 1 305 ? 64.884 69.288 50.215 1.00 11.41 332 ASP A CA 1
ATOM 2354 C C . ASP A 1 305 ? 63.740 68.422 50.735 1.00 11.45 332 ASP A C 1
ATOM 2355 O O . ASP A 1 305 ? 63.664 67.233 50.455 1.00 11.97 332 ASP A O 1
ATOM 2360 N N . HIS A 1 306 ? 62.858 69.033 51.507 1.00 10.44 333 HIS A N 1
ATOM 2361 C CA . HIS A 1 306 ? 61.770 68.311 52.134 1.00 12.21 333 HIS A CA 1
ATOM 2362 C C . HIS A 1 306 ? 60.792 67.816 51.063 1.00 11.89 333 HIS A C 1
ATOM 2363 O O . HIS A 1 306 ? 60.284 66.698 51.142 1.00 13.48 333 HIS A O 1
ATOM 2370 N N . ALA A 1 307 ? 60.546 68.637 50.046 1.00 12.05 334 ALA A N 1
ATOM 2371 C CA . ALA A 1 307 ? 59.610 68.253 48.989 1.00 12.34 334 ALA A CA 1
ATOM 2372 C C . ALA A 1 307 ? 60.165 67.115 48.118 1.00 12.83 334 ALA A C 1
ATOM 2373 O O . ALA A 1 307 ? 59.459 66.151 47.812 1.00 11.01 334 ALA A O 1
ATOM 2383 N N . GLU A 1 309 ? 62.257 64.899 48.979 1.00 14.15 336 GLU A N 1
ATOM 2384 C CA . GLU A 1 309 ? 62.341 63.738 49.787 1.00 18.20 336 GLU A CA 1
ATOM 2385 C C . GLU A 1 309 ? 61.006 63.055 49.955 1.00 16.22 336 GLU A C 1
ATOM 2386 O O . GLU A 1 309 ? 60.916 61.903 49.883 1.00 16.26 336 GLU A O 1
ATOM 2392 N N . ASP A 1 310 ? 59.967 63.818 50.112 1.00 15.32 337 ASP A N 1
ATOM 2393 C CA . ASP A 1 310 ? 58.658 63.299 50.256 1.00 14.80 337 ASP A CA 1
ATOM 2394 C C . ASP A 1 310 ? 58.088 62.830 48.928 1.00 14.24 337 ASP A C 1
ATOM 2395 O O . ASP A 1 310 ? 57.297 61.947 48.892 1.00 13.41 337 ASP A O 1
ATOM 2400 N N . ALA A 1 311 ? 58.539 63.425 47.850 1.00 13.83 338 ALA A N 1
ATOM 2401 C CA . ALA A 1 311 ? 58.181 62.976 46.510 1.00 12.68 338 ALA A CA 1
ATOM 2402 C C . ALA A 1 311 ? 58.811 61.617 46.208 1.00 14.89 338 ALA A C 1
ATOM 2403 O O . ALA A 1 311 ? 58.121 60.710 45.722 1.00 13.27 338 ALA A O 1
ATOM 2405 N N . ARG A 1 312 ? 60.111 61.482 46.503 1.00 14.54 339 ARG A N 1
ATOM 2406 C CA . ARG A 1 312 ? 60.814 60.201 46.357 1.00 15.53 339 ARG A CA 1
ATOM 2407 C C . ARG A 1 312 ? 60.110 59.095 47.130 1.00 14.74 339 ARG A C 1
ATOM 2408 O O . ARG A 1 312 ? 59.905 58.011 46.602 1.00 15.57 339 ARG A O 1
ATOM 2416 N N . LYS A 1 313 ? 59.706 59.384 48.362 1.00 14.00 340 LYS A N 1
ATOM 2417 C CA . LYS A 1 313 ? 58.946 58.423 49.153 1.00 15.35 340 LYS A CA 1
ATOM 2418 C C . LYS A 1 313 ? 57.577 58.094 48.543 1.00 17.26 340 LYS A C 1
ATOM 2419 O O . LYS A 1 313 ? 57.132 56.941 48.600 1.00 17.76 340 LYS A O 1
ATOM 2425 N N . ALA A 1 314 ? 56.911 59.086 47.959 1.00 14.08 341 ALA A N 1
ATOM 2426 C CA . ALA A 1 314 ? 55.603 58.838 47.353 1.00 13.77 341 ALA A CA 1
ATOM 2427 C C . ALA A 1 314 ? 55.725 58.022 46.076 1.00 14.73 341 ALA A C 1
ATOM 2428 O O . ALA A 1 314 ? 54.897 57.154 45.812 1.00 15.07 341 ALA A O 1
ATOM 2430 N N . ASN A 1 315 ? 56.756 58.310 45.284 1.00 14.31 342 ASN A N 1
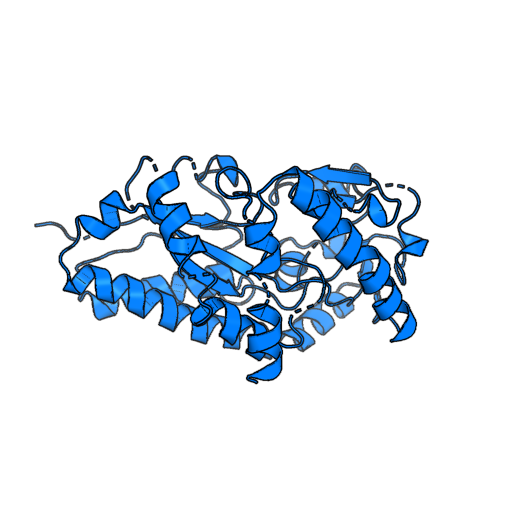ATOM 2431 C CA . ASN A 1 315 ? 56.997 57.588 44.041 1.00 14.93 342 ASN A CA 1
ATOM 2432 C C . ASN A 1 315 ? 57.291 56.124 44.314 1.00 19.26 342 ASN A C 1
ATOM 2433 O O . ASN A 1 315 ? 56.924 55.241 43.537 1.00 20.25 342 ASN A O 1
ATOM 2438 N N . GLU A 1 316 ? 57.953 55.877 45.438 1.00 20.36 343 GLU A N 1
ATOM 2439 C CA . GLU A 1 316 ? 58.343 54.533 45.826 1.00 20.27 343 GLU A CA 1
ATOM 2440 C C . GLU A 1 316 ? 57.228 53.822 46.569 1.00 19.69 343 GLU A C 1
ATOM 2441 O O . GLU A 1 316 ? 57.064 52.613 46.439 1.00 20.56 343 GLU A O 1
ATOM 2443 N N . ALA A 1 317 ? 56.445 54.570 47.333 1.00 18.86 344 ALA A N 1
ATOM 2444 C CA . ALA A 1 317 ? 55.330 53.971 48.067 1.00 21.56 344 ALA A CA 1
ATOM 2445 C C . ALA A 1 317 ? 54.219 53.390 47.184 1.00 24.52 344 ALA A C 1
ATOM 2446 O O . ALA A 1 317 ? 53.321 52.716 47.689 1.00 29.31 344 ALA A O 1
ATOM 2448 N N . VAL A 1 318 ? 54.252 53.658 45.882 1.00 21.92 345 VAL A N 1
ATOM 2449 C CA . VAL A 1 318 ? 53.141 53.236 45.039 1.00 21.75 345 VAL A CA 1
ATOM 2450 C C . VAL A 1 318 ? 53.595 52.348 43.902 1.00 21.85 345 VAL A C 1
ATOM 2451 O O . VAL A 1 318 ? 52.792 52.029 43.031 1.00 24.81 345 VAL A O 1
#

InterPro domains:
  IPR018389 TRAP transporter solute receptor DctP [PF03480] (46-319)
  IPR018389 TRAP transporter solute receptor DctP [PTHR33376] (12-329)
  IPR038404 TRAP transporter solute receptor DctP superfamily [G3DSA:3.40.190.170] (31-345)

Radius of gyration: 19.08 Å; Cα contacts (8 Å, |Δi|>4): 541; chains: 1; bounding box: 49×36×51 Å